Protein AF-X1E4Q4-F1 (afdb_monomer_lite)

Organism: NCBI:txid412755

Foldseek 3Di:
DVVVVVVVVVVVVVVVVVVPQDFDWDWDADDQRQKTWIFTDGVVPDGDDTFWMKGWPLANHLPDAAEAAAFWTQRTKIKIAGQAKAALQWDDKWKAQPVVRDTDDFDKFKWWKDKDKDFDWDFDDWDADPVRDIDGDTDRPDIDIDIDTGGDPHSMDHHGIIMMTMITRDDAFGWMWIWIRGRNRTSPSTYIYGNPDPPPPDDPPPPPPPPFFDDWDADPRRPDIDIDGD

Structure (mmCIF, N/CA/C/O backbone):
data_AF-X1E4Q4-F1
#
_entry.id   AF-X1E4Q4-F1
#
loop_
_atom_site.group_PDB
_atom_site.id
_atom_site.type_symbol
_atom_site.label_atom_id
_atom_site.label_alt_id
_atom_site.label_comp_id
_atom_site.label_asym_id
_atom_site.label_entity_id
_atom_site.label_seq_id
_atom_site.pdbx_PDB_ins_code
_atom_site.Cartn_x
_atom_site.Cartn_y
_atom_site.Cartn_z
_atom_site.occupancy
_atom_site.B_iso_or_equiv
_atom_site.auth_seq_id
_atom_site.auth_comp_id
_atom_site.auth_asym_id
_atom_site.auth_atom_id
_atom_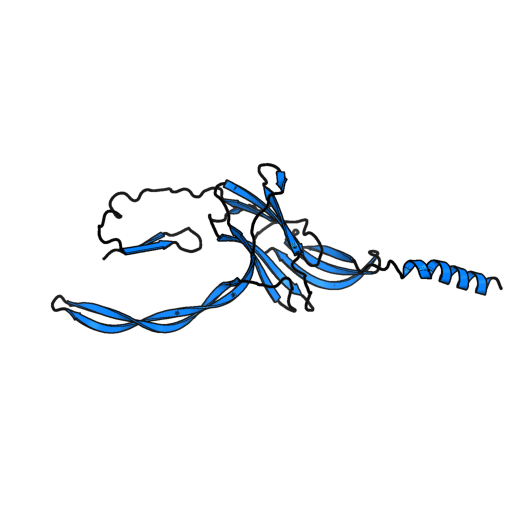site.pdbx_PDB_model_num
ATOM 1 N N . MET A 1 1 ? -11.724 -10.400 62.125 1.00 57.88 1 MET A N 1
ATOM 2 C CA . MET A 1 1 ? -12.606 -11.201 61.240 1.00 57.88 1 MET A CA 1
ATOM 3 C C . MET A 1 1 ? -13.181 -10.384 60.079 1.00 57.88 1 MET A C 1
ATOM 5 O O . MET A 1 1 ? -12.888 -10.732 58.947 1.00 57.88 1 MET A O 1
ATOM 9 N N . LYS A 1 2 ? -13.875 -9.252 60.303 1.00 57.09 2 LYS A N 1
ATOM 10 C CA . LYS A 1 2 ? -14.442 -8.409 59.217 1.00 57.09 2 LYS A CA 1
ATOM 11 C C . LYS A 1 2 ? -13.435 -7.942 58.141 1.00 57.09 2 LYS A C 1
ATOM 13 O O . LYS A 1 2 ? -13.766 -7.951 56.965 1.00 57.09 2 LYS A O 1
ATOM 18 N N . LYS A 1 3 ? -12.194 -7.602 58.520 1.00 60.47 3 LYS A N 1
ATOM 19 C CA . LYS A 1 3 ? -11.137 -7.194 57.568 1.00 60.47 3 LYS A CA 1
ATOM 20 C C . LYS A 1 3 ? -10.622 -8.345 56.687 1.00 60.47 3 LYS A C 1
ATOM 22 O O . LYS A 1 3 ? -10.322 -8.120 55.526 1.00 60.47 3 LYS A O 1
ATOM 27 N N . ILE A 1 4 ? -10.569 -9.570 57.222 1.00 71.12 4 ILE A N 1
ATOM 28 C CA . ILE A 1 4 ? -10.159 -10.770 56.468 1.00 71.12 4 ILE A CA 1
ATOM 29 C C . ILE A 1 4 ? -11.268 -11.165 55.487 1.00 71.12 4 ILE A C 1
ATOM 31 O O . ILE A 1 4 ? -10.991 -11.472 54.336 1.00 71.12 4 ILE A O 1
ATOM 35 N N . MET A 1 5 ? -12.530 -11.062 55.912 1.00 63.09 5 MET A N 1
ATOM 36 C CA . MET A 1 5 ? -13.689 -11.348 55.064 1.00 63.09 5 MET A CA 1
ATOM 37 C C . MET A 1 5 ? -13.808 -10.368 53.883 1.00 63.09 5 MET A C 1
ATOM 39 O O . MET A 1 5 ? -14.150 -10.786 52.784 1.00 63.09 5 MET A O 1
ATOM 43 N N . LEU A 1 6 ? -13.451 -9.092 54.078 1.00 68.50 6 LEU A N 1
ATOM 44 C CA . LEU A 1 6 ? -13.381 -8.101 52.997 1.00 68.50 6 LEU A CA 1
ATOM 45 C C . LEU A 1 6 ? -12.257 -8.4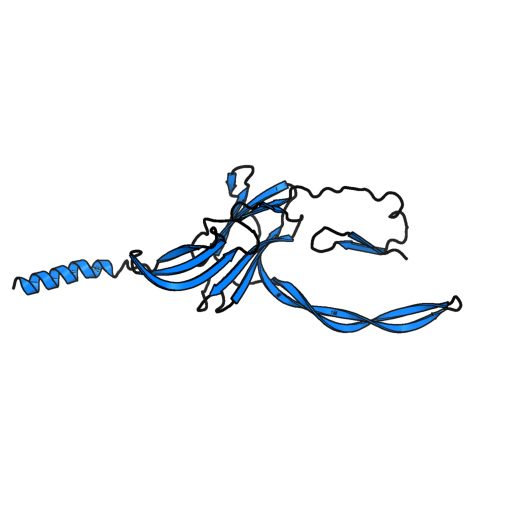16 51.995 1.00 68.50 6 LEU A C 1
ATOM 47 O O . LEU A 1 6 ? -12.452 -8.283 50.794 1.00 68.50 6 LEU A O 1
ATOM 51 N N . LEU A 1 7 ? -11.098 -8.870 52.476 1.00 67.25 7 LEU A N 1
ATOM 52 C CA . LEU A 1 7 ? -9.944 -9.195 51.632 1.00 67.25 7 LEU A CA 1
ATOM 53 C C . LEU A 1 7 ? -10.188 -10.465 50.797 1.00 67.25 7 LEU A C 1
ATOM 55 O O . LEU A 1 7 ? -9.853 -10.501 49.616 1.00 67.25 7 LEU A O 1
ATOM 59 N N . VAL A 1 8 ? -10.857 -11.465 51.381 1.00 73.00 8 VAL A N 1
ATOM 60 C CA . VAL A 1 8 ? -11.305 -12.679 50.676 1.00 73.00 8 VAL A CA 1
ATOM 61 C C . VAL A 1 8 ? -12.409 -12.360 49.660 1.00 73.00 8 VAL A C 1
ATOM 63 O O . VAL A 1 8 ? -12.389 -12.904 48.561 1.00 73.00 8 VAL A O 1
ATOM 66 N N . LEU A 1 9 ? -13.322 -11.431 49.970 1.00 66.69 9 LEU A N 1
ATOM 67 C CA . LEU A 1 9 ? -14.342 -10.964 49.025 1.00 66.69 9 LEU A CA 1
ATOM 68 C C . LEU A 1 9 ? -13.722 -10.197 47.843 1.00 66.69 9 LEU A C 1
ATOM 70 O O . LEU A 1 9 ? -14.112 -10.425 46.703 1.00 66.69 9 LEU A O 1
ATOM 74 N 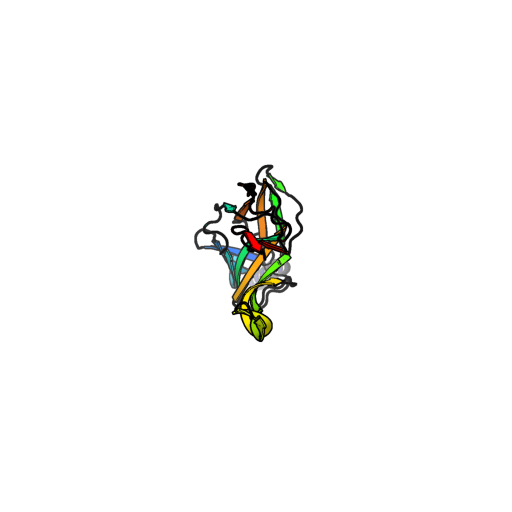N . ILE A 1 10 ? -12.719 -9.346 48.089 1.00 66.12 10 ILE A N 1
ATOM 75 C CA . ILE A 1 10 ? -11.975 -8.647 47.027 1.00 66.12 10 ILE A CA 1
ATOM 76 C C . ILE A 1 10 ? -11.208 -9.647 46.155 1.00 66.12 10 ILE A C 1
ATOM 78 O O . ILE A 1 10 ? -11.252 -9.524 44.936 1.00 66.12 10 ILE A O 1
ATOM 82 N N . MET A 1 11 ? -10.564 -10.668 46.736 1.00 64.38 11 MET A N 1
ATOM 83 C CA . MET A 1 11 ? -9.920 -11.726 45.946 1.00 64.38 11 MET A CA 1
ATOM 84 C C . MET A 1 11 ? -10.935 -12.520 45.115 1.00 64.38 11 MET A C 1
ATOM 86 O O . MET A 1 11 ? -10.695 -12.742 43.936 1.00 64.38 11 MET A O 1
ATOM 90 N N . LEU A 1 12 ? -12.092 -12.891 45.672 1.00 59.91 12 LEU A N 1
ATOM 91 C CA . LEU A 1 12 ? -13.135 -13.629 44.944 1.00 59.91 12 LEU A CA 1
ATOM 92 C C . LEU A 1 12 ? -13.774 -12.821 43.802 1.00 59.91 12 LEU A C 1
ATOM 94 O O . LEU A 1 12 ? -14.171 -13.417 42.806 1.00 59.91 12 LEU A O 1
ATOM 98 N N . ILE A 1 13 ? -13.833 -11.489 43.911 1.00 60.97 13 ILE A N 1
ATOM 99 C CA . ILE A 1 13 ? -14.273 -10.594 42.823 1.00 60.97 13 ILE A CA 1
ATOM 100 C C . ILE A 1 13 ? -13.138 -10.340 41.814 1.00 60.97 13 ILE A C 1
ATOM 102 O O . ILE A 1 13 ? -13.395 -10.197 40.621 1.00 60.97 13 ILE A O 1
ATOM 106 N N . ALA A 1 14 ? -11.878 -10.318 42.261 1.00 54.38 14 ALA A N 1
ATOM 107 C CA . ALA A 1 14 ? -10.718 -10.085 41.401 1.00 54.38 14 ALA A CA 1
ATOM 108 C C . ALA A 1 14 ? -10.325 -11.307 40.553 1.00 54.38 14 ALA A C 1
ATOM 110 O O . ALA A 1 14 ? -9.851 -11.133 39.436 1.00 54.38 14 ALA A O 1
ATOM 111 N N . ILE A 1 15 ? -10.543 -12.536 41.035 1.00 55.94 15 ILE A N 1
ATOM 112 C CA . ILE A 1 15 ? -10.197 -13.774 40.310 1.00 55.94 15 ILE A CA 1
ATOM 113 C C . ILE A 1 15 ? -10.909 -13.898 38.941 1.00 55.94 15 ILE A C 1
ATOM 115 O O . ILE A 1 15 ? -10.221 -14.216 37.970 1.00 55.94 15 ILE A O 1
ATOM 119 N N . PRO A 1 16 ? -12.218 -13.604 38.785 1.00 49.81 16 PRO A N 1
ATOM 120 C CA . PRO A 1 16 ? -12.859 -13.617 37.467 1.00 49.81 16 PRO A CA 1
ATOM 121 C C . PRO A 1 16 ? -12.508 -12.411 36.573 1.00 49.81 16 PRO A C 1
ATOM 123 O O . PRO A 1 16 ? -12.796 -12.456 35.382 1.00 49.81 16 PRO A O 1
ATOM 126 N N . LEU A 1 17 ? -11.867 -11.351 37.089 1.00 47.47 17 LEU A N 1
ATOM 127 C CA . LEU A 1 17 ? -11.421 -10.210 36.268 1.00 47.47 17 LEU A CA 1
ATOM 128 C C . LEU A 1 17 ? -10.129 -10.505 35.488 1.00 47.47 17 LEU A C 1
ATOM 130 O O . LEU A 1 17 ? -9.866 -9.855 34.479 1.00 47.47 17 LEU A O 1
ATOM 134 N N . VAL A 1 18 ? -9.324 -11.485 35.917 1.00 48.72 18 VAL A N 1
ATOM 135 C CA . VAL A 1 18 ? -8.040 -11.794 35.259 1.00 48.72 18 VAL A CA 1
ATOM 136 C C . VAL A 1 18 ? -8.220 -12.704 34.038 1.00 48.72 18 VAL A C 1
ATOM 138 O O . VAL A 1 18 ? -7.455 -12.596 33.084 1.00 48.72 18 VAL A O 1
ATOM 141 N N . SER A 1 19 ? -9.246 -13.563 34.010 1.00 49.25 19 SER A N 1
ATOM 142 C CA . SER A 1 19 ? -9.463 -14.501 32.893 1.00 49.25 19 SER A CA 1
ATOM 143 C C . SER A 1 19 ? -10.051 -13.854 31.633 1.00 49.25 19 SER A C 1
ATOM 145 O O . SER A 1 19 ? -10.025 -14.471 30.572 1.00 49.25 19 SER A O 1
ATOM 147 N N . ALA A 1 20 ? -10.537 -12.614 31.733 1.00 44.91 20 ALA A N 1
ATOM 148 C CA . ALA A 1 20 ? -11.062 -11.825 30.619 1.00 44.91 20 ALA A CA 1
ATOM 149 C C . ALA A 1 20 ? -10.336 -10.478 30.450 1.00 44.91 20 ALA A C 1
ATOM 151 O O . ALA A 1 20 ? -10.874 -9.555 29.840 1.00 44.91 20 ALA A O 1
ATOM 152 N N . ALA A 1 21 ? -9.104 -10.354 30.960 1.00 43.56 21 ALA A N 1
ATOM 153 C CA . ALA A 1 21 ? -8.215 -9.251 30.608 1.00 43.56 21 ALA A CA 1
ATOM 154 C C . ALA A 1 21 ? -7.710 -9.442 29.165 1.00 43.56 21 ALA A C 1
ATOM 156 O O . ALA A 1 21 ? -6.552 -9.777 28.918 1.00 43.56 21 ALA A O 1
ATOM 157 N N . GLY A 1 22 ? -8.623 -9.289 28.206 1.00 51.72 22 GLY A N 1
ATOM 158 C CA . GLY A 1 22 ? -8.303 -9.234 26.791 1.00 51.72 22 GLY A CA 1
ATOM 159 C C . GLY A 1 22 ? -7.499 -7.972 26.521 1.00 51.72 22 GLY A C 1
ATOM 160 O O . GLY A 1 22 ? -7.931 -6.865 26.843 1.00 51.72 22 GLY A O 1
ATOM 161 N N . TRP A 1 23 ? -6.310 -8.150 25.961 1.00 60.84 23 TRP A N 1
ATOM 162 C CA . TRP A 1 23 ? -5.594 -7.062 25.320 1.00 60.84 23 TRP A CA 1
ATOM 163 C C . TRP A 1 23 ? -6.334 -6.769 24.021 1.00 60.84 23 TRP A C 1
ATOM 165 O O . TRP A 1 23 ? -6.302 -7.596 23.112 1.00 60.84 23 TRP A O 1
ATOM 175 N N . ASP A 1 24 ? -7.044 -5.644 23.959 1.00 71.56 24 ASP A N 1
ATOM 176 C CA . ASP A 1 24 ? -7.681 -5.196 22.724 1.00 71.56 24 ASP A CA 1
ATOM 177 C C . ASP A 1 24 ? -6.922 -3.993 22.160 1.00 71.56 24 ASP A C 1
ATOM 179 O O . ASP A 1 24 ? -6.461 -3.116 22.901 1.00 71.56 24 ASP A O 1
ATOM 183 N N . ASN A 1 25 ? -6.755 -3.964 20.843 1.00 79.69 25 ASN A N 1
ATOM 184 C CA . ASN A 1 25 ? -6.096 -2.847 20.178 1.00 79.69 25 ASN A CA 1
ATOM 185 C C . ASN A 1 25 ? -7.084 -1.684 20.065 1.00 79.69 25 ASN A C 1
ATOM 187 O O . ASN A 1 25 ? -8.267 -1.891 19.815 1.00 79.69 25 ASN A O 1
ATOM 191 N N . VAL A 1 26 ? -6.617 -0.450 20.206 1.00 85.12 26 VAL A N 1
ATOM 192 C CA . VAL A 1 26 ? -7.427 0.752 19.964 1.00 85.12 26 VAL A CA 1
ATOM 193 C C . VAL A 1 26 ? -6.799 1.566 18.844 1.00 85.12 26 VAL A C 1
ATOM 195 O O . VAL A 1 26 ? -5.571 1.655 18.746 1.00 85.12 26 VAL A O 1
ATOM 198 N N . LEU A 1 27 ? -7.669 2.108 17.989 1.00 88.94 27 LEU A N 1
ATOM 199 C CA . LEU A 1 27 ? -7.324 2.979 16.875 1.00 88.94 27 LEU A CA 1
ATOM 200 C C . LEU A 1 27 ? -7.612 4.427 17.262 1.00 88.94 27 LEU A C 1
ATOM 202 O O . LEU A 1 27 ? -8.766 4.773 17.511 1.00 88.94 27 LEU A O 1
ATOM 206 N N . ASP A 1 28 ? -6.579 5.259 17.249 1.00 89.12 28 ASP A N 1
ATOM 207 C CA . ASP A 1 28 ? -6.717 6.707 17.380 1.00 89.12 28 ASP A CA 1
ATOM 208 C C . ASP A 1 28 ? -6.407 7.365 16.036 1.00 89.12 28 ASP A C 1
ATOM 210 O O . ASP A 1 28 ? -5.335 7.143 15.469 1.00 89.12 28 ASP A O 1
ATOM 214 N N . TYR A 1 29 ? -7.355 8.147 15.519 1.00 89.81 29 TYR A N 1
ATOM 215 C CA . TYR A 1 29 ? -7.237 8.822 14.228 1.00 89.81 29 TYR A CA 1
ATOM 216 C C . TYR A 1 29 ? -6.726 10.254 14.391 1.00 89.81 29 TYR A C 1
ATOM 218 O O . TYR A 1 29 ? -7.190 11.014 15.240 1.00 89.81 29 TYR A O 1
ATOM 226 N N . GLU A 1 30 ? -5.781 10.627 13.537 1.00 90.25 30 GLU A N 1
ATOM 227 C CA . GLU A 1 30 ? -5.133 11.932 13.484 1.00 90.25 30 GLU A CA 1
ATOM 228 C C . GLU A 1 30 ? -4.917 12.350 12.020 1.00 90.25 30 GLU A C 1
ATOM 230 O O . GLU A 1 30 ? -5.136 11.575 11.087 1.00 90.25 30 GLU A O 1
ATOM 235 N N . ASN A 1 31 ? -4.451 13.586 11.806 1.00 87.81 31 ASN A N 1
ATOM 236 C CA . ASN A 1 31 ? -4.151 14.126 10.476 1.00 87.81 31 ASN A CA 1
ATOM 237 C C . ASN A 1 31 ? -5.340 14.007 9.498 1.00 87.81 31 ASN A C 1
ATOM 239 O O . ASN A 1 31 ? -5.216 13.429 8.420 1.00 87.81 31 ASN A O 1
ATOM 243 N N . ASN A 1 32 ? -6.507 14.530 9.892 1.00 87.69 32 ASN A N 1
ATOM 244 C CA . ASN A 1 32 ? -7.753 14.425 9.118 1.00 87.69 32 ASN A CA 1
ATOM 245 C C . ASN A 1 32 ? -8.118 12.971 8.774 1.00 87.69 32 ASN A C 1
ATOM 247 O O . ASN A 1 32 ? -8.431 12.656 7.627 1.00 87.69 32 ASN A O 1
ATOM 251 N N . ASP A 1 33 ? -8.029 12.090 9.771 1.00 90.25 33 ASP A N 1
ATOM 252 C CA . ASP A 1 33 ? -8.297 10.652 9.677 1.00 90.25 33 ASP A CA 1
ATOM 253 C C . ASP A 1 33 ? -7.339 9.854 8.767 1.00 90.25 33 ASP A C 1
ATOM 255 O O . ASP A 1 33 ? -7.526 8.651 8.583 1.00 90.25 33 ASP A O 1
ATOM 259 N N . LEU A 1 34 ? -6.284 10.475 8.225 1.00 91.88 34 LEU A N 1
ATOM 260 C CA . LEU A 1 34 ? -5.307 9.794 7.369 1.00 91.88 34 LEU A CA 1
ATOM 261 C C . LEU A 1 34 ? -4.282 8.991 8.162 1.00 91.88 34 LEU A C 1
ATOM 263 O O . LEU A 1 34 ? -3.731 8.026 7.637 1.00 91.88 34 LEU A O 1
ATOM 267 N N . LYS A 1 35 ? -3.988 9.384 9.403 1.00 94.75 35 LYS A N 1
ATOM 268 C CA . LYS A 1 35 ? -3.041 8.681 10.266 1.00 94.75 35 LYS A CA 1
ATOM 269 C C . LYS A 1 35 ? -3.799 7.941 11.350 1.00 94.75 35 LYS A C 1
ATOM 271 O O . LYS A 1 35 ? -4.583 8.548 12.070 1.00 94.75 35 LYS A O 1
ATOM 276 N N . VAL A 1 36 ? -3.519 6.652 11.501 1.00 94.12 36 VAL A N 1
ATOM 277 C CA . VAL A 1 36 ? -4.015 5.853 12.616 1.00 94.12 36 VAL A CA 1
ATOM 278 C C . VAL A 1 36 ? -2.860 5.417 13.506 1.00 94.12 36 VAL A C 1
ATOM 280 O O . VAL A 1 36 ? -1.856 4.872 13.040 1.00 94.12 36 VAL A O 1
ATOM 283 N N . THR A 1 37 ? -3.006 5.663 14.801 1.00 94.44 37 THR A N 1
ATOM 284 C CA . THR A 1 37 ? -2.102 5.184 15.844 1.00 94.44 37 THR A CA 1
ATOM 285 C C . THR A 1 37 ? -2.719 3.953 16.487 1.00 94.44 37 THR A C 1
ATOM 287 O O . THR A 1 37 ? -3.842 3.999 16.991 1.00 94.44 37 THR A O 1
ATOM 290 N N . LEU A 1 38 ? -1.983 2.844 16.467 1.00 91.62 38 LEU A N 1
ATOM 291 C CA . LEU A 1 38 ? -2.404 1.578 17.051 1.00 91.62 38 LEU A CA 1
ATOM 292 C C . LEU A 1 38 ? -1.774 1.434 18.428 1.00 91.62 38 LEU A C 1
ATOM 294 O O . LEU A 1 38 ? -0.554 1.517 18.585 1.00 91.62 38 LEU A O 1
ATOM 298 N N . SER A 1 39 ? -2.603 1.197 19.437 1.00 89.62 39 SER A N 1
ATOM 299 C CA . SER A 1 39 ? -2.143 1.035 20.814 1.00 89.62 39 SER A CA 1
ATOM 300 C C . SER A 1 39 ? -2.793 -0.156 21.494 1.00 89.62 39 SER A C 1
ATOM 302 O O . SER A 1 39 ? -3.936 -0.503 21.207 1.00 89.62 39 SER A O 1
ATOM 304 N N . ASN A 1 40 ? -2.053 -0.778 22.408 1.00 83.94 40 ASN A N 1
ATOM 305 C CA . ASN A 1 40 ? -2.606 -1.798 23.284 1.00 83.94 40 ASN A CA 1
ATOM 306 C C . ASN A 1 40 ? -3.442 -1.123 24.373 1.00 83.94 40 ASN A C 1
ATOM 308 O O . ASN A 1 40 ? -3.004 -0.137 24.980 1.00 83.94 40 ASN A O 1
ATOM 312 N N . THR A 1 41 ? -4.601 -1.702 24.674 1.00 74.25 41 THR A N 1
ATOM 313 C CA . THR A 1 41 ? -5.348 -1.378 25.889 1.00 74.25 41 THR A CA 1
ATOM 314 C C . THR A 1 41 ? -5.410 -2.559 26.836 1.00 74.25 41 THR A C 1
ATOM 316 O O . THR A 1 41 ? -5.532 -3.714 26.432 1.00 74.25 41 THR A O 1
ATOM 319 N N . PHE A 1 42 ? -5.336 -2.249 28.125 1.00 64.12 42 PHE A N 1
ATOM 320 C CA . PHE A 1 42 ? -5.638 -3.190 29.189 1.00 64.12 42 PHE A CA 1
ATOM 321 C C . PHE A 1 42 ? -7.092 -2.989 29.620 1.00 64.12 42 PHE A C 1
ATOM 323 O O . PHE A 1 42 ? -7.482 -1.875 29.988 1.00 64.12 42 PHE A O 1
ATOM 330 N N . LEU A 1 43 ? -7.893 -4.061 29.549 1.00 60.62 43 LEU A N 1
ATOM 331 C CA . LEU A 1 43 ? -9.325 -4.058 29.883 1.00 60.62 43 LEU A CA 1
ATOM 332 C C . LEU A 1 43 ? -10.142 -2.982 29.135 1.00 60.62 43 LEU A C 1
ATOM 334 O O . LEU A 1 43 ? -11.136 -2.518 29.678 1.00 60.62 43 LEU A O 1
ATOM 338 N N . LEU A 1 44 ? -9.727 -2.542 27.934 1.00 61.88 44 LEU A N 1
ATOM 339 C CA . LEU A 1 44 ? -10.341 -1.426 27.178 1.00 61.88 44 LEU A CA 1
ATOM 340 C C . LEU A 1 44 ? -10.410 -0.076 27.928 1.00 61.88 44 LEU A C 1
ATOM 342 O O . LEU A 1 44 ? -10.987 0.884 27.426 1.00 61.88 44 LEU A O 1
ATOM 346 N N . LEU A 1 45 ? -9.828 0.015 29.124 1.00 57.91 45 LEU A N 1
ATOM 347 C CA . LEU A 1 45 ? -9.969 1.164 30.023 1.00 57.91 45 LEU A CA 1
ATOM 348 C C . LEU A 1 45 ? -8.691 1.998 30.100 1.00 57.91 45 LEU A C 1
ATOM 350 O O . LEU A 1 45 ? -8.752 3.196 30.367 1.00 57.91 45 LEU A O 1
ATOM 354 N N . PHE A 1 46 ? -7.532 1.380 29.858 1.00 67.25 46 PHE A N 1
ATOM 355 C CA . PHE A 1 46 ? -6.236 2.036 30.001 1.00 67.25 46 PHE A CA 1
ATOM 356 C C . PHE A 1 46 ? -5.366 1.781 28.771 1.00 67.25 46 PHE A C 1
ATOM 358 O O . PHE A 1 46 ? -4.990 0.640 28.496 1.00 67.25 46 PHE A O 1
ATOM 365 N N . LYS A 1 47 ? -5.025 2.850 28.042 1.00 69.12 47 LYS A N 1
ATOM 366 C CA . LYS A 1 47 ? -4.041 2.823 26.951 1.00 69.12 47 LYS A CA 1
ATOM 367 C C . LYS A 1 47 ? -2.657 2.580 27.548 1.00 69.12 47 LYS A C 1
ATOM 369 O O . LYS A 1 47 ? -2.168 3.404 28.315 1.00 69.12 47 LYS A O 1
ATOM 374 N N . THR A 1 48 ? -2.053 1.431 27.248 1.00 70.94 48 THR A N 1
ATOM 375 C CA . THR A 1 48 ? -0.807 1.007 27.904 1.00 70.94 48 THR A CA 1
ATOM 376 C C . THR A 1 48 ? 0.425 1.421 27.115 1.00 70.94 48 THR A C 1
ATOM 378 O O . THR A 1 48 ? 1.357 1.984 27.679 1.00 70.94 48 THR A O 1
ATOM 381 N N . SER A 1 49 ? 0.451 1.135 25.813 1.00 82.00 49 SER A N 1
ATOM 382 C CA . SER A 1 49 ? 1.610 1.415 24.964 1.00 82.00 49 SER A CA 1
ATOM 383 C C . SER A 1 49 ? 1.227 1.458 23.492 1.00 82.00 49 SER A C 1
ATOM 385 O O . SER A 1 49 ? 0.460 0.617 23.015 1.00 82.00 49 SER A O 1
ATOM 387 N N . GLU A 1 50 ? 1.806 2.410 22.770 1.00 90.69 50 GLU A N 1
ATOM 388 C CA . GLU A 1 50 ? 1.756 2.448 21.313 1.00 90.69 50 GLU A CA 1
ATOM 389 C C . GLU A 1 50 ? 2.458 1.216 20.724 1.00 90.69 50 GLU A C 1
ATOM 391 O O . GLU A 1 50 ? 3.465 0.738 21.248 1.00 90.69 50 GLU A O 1
ATOM 396 N N . ILE A 1 51 ? 1.886 0.675 19.655 1.00 92.19 51 ILE A N 1
ATOM 397 C CA . ILE A 1 51 ? 2.409 -0.463 18.896 1.00 92.19 51 ILE A CA 1
ATOM 398 C C . ILE A 1 51 ? 3.097 0.056 17.631 1.00 92.19 51 ILE A C 1
ATOM 400 O O . ILE A 1 51 ? 4.193 -0.389 17.278 1.00 92.19 51 ILE A O 1
ATOM 404 N N . GLY A 1 52 ? 2.446 1.009 16.970 1.00 95.44 52 GLY A N 1
ATOM 405 C CA . GLY A 1 52 ? 2.908 1.641 15.750 1.00 95.44 52 GLY A CA 1
ATOM 406 C C . GLY A 1 52 ? 1.835 2.524 15.135 1.00 95.44 52 GLY A C 1
ATOM 407 O O . GLY A 1 52 ? 0.740 2.681 15.678 1.00 95.44 52 GLY A O 1
ATOM 408 N N . THR A 1 53 ? 2.149 3.065 13.968 1.00 97.00 53 THR A N 1
ATOM 409 C CA . THR A 1 53 ? 1.241 3.909 13.193 1.00 97.00 53 THR A CA 1
ATOM 410 C C . THR A 1 53 ? 1.117 3.400 11.764 1.00 97.00 53 THR A C 1
ATOM 412 O O . THR A 1 53 ? 2.026 2.745 11.246 1.00 97.00 53 THR A O 1
ATOM 415 N N . ALA A 1 54 ? -0.014 3.699 11.132 1.00 97.00 54 ALA A N 1
ATOM 416 C CA . ALA A 1 54 ? -0.224 3.541 9.701 1.00 97.00 54 ALA A CA 1
ATOM 417 C C . ALA A 1 54 ? -0.825 4.839 9.153 1.00 97.00 54 ALA A C 1
ATOM 419 O O . ALA A 1 54 ? -1.846 5.312 9.644 1.00 97.00 54 ALA A O 1
ATOM 420 N N . GLU A 1 55 ? -0.199 5.436 8.146 1.00 96.81 55 GLU A N 1
ATOM 421 C CA . GLU A 1 55 ? -0.660 6.691 7.552 1.00 96.81 55 GLU A CA 1
ATOM 422 C C . GLU A 1 55 ? -0.983 6.520 6.070 1.00 96.81 55 GLU A C 1
ATOM 424 O O . GLU A 1 55 ? -0.112 6.180 5.271 1.00 96.81 55 GLU A O 1
ATOM 429 N N . LEU A 1 56 ? -2.231 6.778 5.686 1.00 95.69 56 LEU A N 1
ATOM 430 C CA . LEU A 1 56 ? -2.700 6.730 4.310 1.00 95.69 56 LEU A CA 1
ATOM 431 C C . LEU A 1 56 ? -2.016 7.838 3.499 1.00 95.69 56 LEU A C 1
ATOM 433 O O . LEU A 1 56 ? -2.330 9.016 3.635 1.00 95.69 56 LEU A O 1
ATOM 437 N N . LYS A 1 57 ? -1.082 7.457 2.621 1.00 96.06 57 LYS A N 1
ATOM 438 C CA . LYS A 1 57 ? -0.347 8.399 1.750 1.00 96.06 57 LYS A CA 1
ATOM 439 C C . LYS A 1 57 ? -0.837 8.418 0.310 1.00 96.06 57 LYS A C 1
ATOM 441 O O . LYS A 1 57 ? -0.442 9.277 -0.472 1.00 96.06 57 LYS A O 1
ATOM 446 N N . SER A 1 58 ? -1.661 7.444 -0.055 1.00 94.69 58 SER A N 1
ATOM 447 C CA . SER A 1 58 ? -2.214 7.326 -1.408 1.00 94.69 58 SER A CA 1
ATOM 448 C C . SER A 1 58 ? -3.314 8.332 -1.727 1.00 94.69 58 SER A C 1
ATOM 450 O O . SER A 1 58 ? -3.585 8.559 -2.904 1.00 94.69 58 SER A O 1
ATOM 452 N N . HIS A 1 59 ? -3.933 8.915 -0.701 1.00 93.38 59 HIS A N 1
ATOM 453 C CA . HIS A 1 59 ? -5.063 9.824 -0.823 1.00 93.38 59 HIS A CA 1
ATOM 454 C C . HIS A 1 59 ? -4.783 11.086 0.014 1.00 93.38 59 HIS A C 1
ATOM 456 O O . HIS A 1 59 ? -4.259 10.967 1.120 1.00 93.38 59 HIS A O 1
ATOM 462 N N . PRO A 1 60 ? -5.106 12.292 -0.489 1.00 93.56 60 PRO A N 1
ATOM 463 C CA . PRO A 1 60 ? -4.964 13.547 0.249 1.00 93.56 60 PRO A CA 1
ATOM 464 C C . PRO A 1 60 ? -6.033 13.741 1.339 1.00 93.56 60 PRO A C 1
ATOM 466 O O . PRO A 1 60 ? -5.890 14.636 2.167 1.00 93.56 60 PRO A O 1
ATOM 469 N N . SER A 1 61 ? -7.108 12.949 1.325 1.00 92.94 61 SER A N 1
ATOM 470 C CA . SER A 1 61 ? -8.155 12.889 2.351 1.00 92.94 61 SER A CA 1
ATOM 471 C C . SER A 1 61 ? -8.891 11.546 2.262 1.00 92.94 61 SER A C 1
ATOM 473 O O . SER A 1 61 ? -8.793 10.856 1.247 1.00 92.94 61 SER A O 1
ATOM 475 N N . VAL A 1 62 ? -9.643 11.181 3.302 1.00 89.50 62 VAL A N 1
ATOM 476 C CA . VAL A 1 62 ? -10.442 9.937 3.341 1.00 89.50 62 VAL A CA 1
ATOM 477 C C . VAL A 1 62 ? -11.629 9.953 2.366 1.00 89.50 62 VAL A C 1
ATOM 479 O O . VAL A 1 62 ? -12.026 8.919 1.844 1.00 89.50 62 VAL A O 1
ATOM 482 N N . ASP A 1 63 ? -12.140 11.139 2.027 1.00 90.12 63 ASP A N 1
ATOM 483 C CA . ASP A 1 63 ? -13.222 11.305 1.044 1.00 90.12 63 ASP A CA 1
ATOM 484 C C . ASP A 1 63 ? -12.716 11.419 -0.405 1.00 90.12 63 ASP A C 1
ATOM 486 O O . ASP A 1 63 ? -13.507 11.525 -1.349 1.00 90.12 63 ASP A O 1
ATOM 490 N N . TYR A 1 64 ? -11.396 11.452 -0.612 1.00 92.25 64 TYR A N 1
ATOM 491 C CA . TYR A 1 64 ? -10.828 11.542 -1.950 1.00 92.25 64 TYR A CA 1
ATOM 492 C C . TYR A 1 64 ? -11.083 10.249 -2.730 1.00 92.25 64 TYR A C 1
ATOM 494 O O . TYR A 1 64 ? -10.889 9.146 -2.224 1.00 92.25 64 TYR A O 1
ATOM 502 N N . VAL A 1 65 ? -11.460 10.399 -4.001 1.00 93.81 65 VAL A N 1
ATOM 503 C CA . VAL A 1 65 ? -11.579 9.283 -4.942 1.00 93.81 65 VAL A CA 1
ATOM 504 C C . VAL A 1 65 ? -10.361 9.290 -5.855 1.00 93.81 65 VAL A C 1
ATOM 506 O O . VAL A 1 65 ? -10.193 10.199 -6.674 1.00 93.81 65 VAL A O 1
ATOM 509 N N . LYS A 1 66 ? -9.501 8.284 -5.716 1.00 93.25 66 LYS A N 1
ATOM 510 C CA . LYS A 1 66 ? -8.294 8.158 -6.528 1.00 93.25 66 LYS A CA 1
ATOM 511 C C . LYS A 1 66 ? -8.593 7.525 -7.880 1.00 93.25 66 LYS A C 1
ATOM 513 O O . LYS A 1 66 ? -9.023 6.379 -7.962 1.00 93.25 66 LYS A O 1
ATOM 518 N N . ARG A 1 67 ? -8.228 8.232 -8.947 1.00 92.94 67 ARG A N 1
ATOM 519 C CA . ARG A 1 67 ? -8.264 7.682 -10.305 1.00 92.94 67 ARG A CA 1
ATOM 520 C C . ARG A 1 67 ? -7.130 6.694 -10.508 1.00 92.94 67 ARG A C 1
ATOM 522 O O . ARG A 1 67 ? -5.967 7.025 -10.276 1.00 92.94 67 ARG A O 1
ATOM 529 N N . VAL A 1 68 ? -7.469 5.498 -10.968 1.00 92.06 68 VAL A N 1
ATOM 530 C CA . VAL A 1 68 ? -6.503 4.440 -11.283 1.00 92.06 68 VAL A CA 1
ATOM 531 C C . VAL A 1 68 ? -6.733 3.902 -12.692 1.00 92.06 68 VAL A C 1
ATOM 533 O O . VAL A 1 68 ? -7.834 3.987 -13.237 1.00 92.06 68 VAL A O 1
ATOM 536 N N . GLY A 1 69 ? -5.669 3.373 -13.302 1.00 89.31 69 GLY A N 1
ATOM 537 C CA . GLY A 1 69 ? -5.746 2.732 -14.614 1.00 89.31 69 GLY A CA 1
ATOM 538 C C . GLY A 1 69 ? -6.547 1.427 -14.588 1.00 89.31 69 GLY A C 1
ATOM 539 O O . GLY A 1 69 ? -7.000 0.977 -13.537 1.00 89.31 69 GLY A O 1
ATOM 540 N N . PHE A 1 70 ? -6.700 0.803 -15.754 1.00 89.06 70 PHE A N 1
ATOM 541 C CA . PHE A 1 70 ? -7.192 -0.572 -15.882 1.00 89.06 70 PHE A CA 1
ATOM 542 C C . PHE A 1 70 ? -6.060 -1.580 -15.606 1.00 89.06 70 PHE A C 1
ATOM 544 O O . PHE A 1 70 ? -4.890 -1.293 -15.873 1.00 89.06 70 PHE A O 1
ATOM 551 N N . GLY A 1 71 ? -6.402 -2.770 -15.109 1.00 91.44 71 GLY A N 1
ATOM 552 C CA . GLY A 1 71 ? -5.457 -3.864 -14.886 1.00 91.44 71 GLY A CA 1
ATOM 553 C C . GLY A 1 71 ? -4.834 -3.862 -13.489 1.00 91.44 71 GLY A C 1
ATOM 554 O O . GLY A 1 71 ? -5.417 -3.384 -12.524 1.00 91.44 71 GLY A O 1
ATOM 555 N N . ASN A 1 72 ? -3.634 -4.426 -13.351 1.00 94.38 72 ASN A N 1
ATOM 556 C CA . ASN A 1 72 ? -2.975 -4.550 -12.048 1.00 94.38 72 ASN A CA 1
ATOM 557 C C . ASN A 1 72 ? -2.453 -3.194 -11.558 1.00 94.38 72 ASN A C 1
ATOM 559 O O . ASN A 1 72 ? -1.402 -2.735 -11.998 1.00 94.38 72 ASN A O 1
ATOM 563 N N . GLN A 1 73 ? -3.166 -2.579 -10.617 1.00 95.31 73 GLN A N 1
ATOM 564 C CA . GLN A 1 73 ? -2.872 -1.240 -10.108 1.00 95.31 73 GLN A CA 1
ATOM 565 C C . GLN A 1 73 ? -2.653 -1.249 -8.598 1.00 95.31 73 GLN A C 1
ATOM 567 O O . GLN A 1 73 ? -3.307 -1.991 -7.865 1.00 95.31 73 GLN A O 1
ATOM 572 N N . VAL A 1 74 ? -1.755 -0.385 -8.116 1.00 97.06 74 VAL A N 1
ATOM 573 C CA . VAL A 1 74 ? -1.638 -0.090 -6.680 1.00 97.06 74 VAL A CA 1
ATOM 574 C C . VAL A 1 74 ? -2.646 0.998 -6.324 1.00 97.06 74 VAL A C 1
ATOM 576 O O . VAL A 1 74 ? -2.428 2.198 -6.536 1.00 97.06 74 VAL A O 1
ATOM 579 N N . VAL A 1 75 ? -3.789 0.562 -5.802 1.00 95.88 75 VAL A N 1
ATOM 580 C CA . VAL A 1 75 ? -4.952 1.426 -5.567 1.00 95.88 75 VAL A CA 1
ATOM 581 C C . VAL A 1 75 ? -4.807 2.236 -4.285 1.00 95.88 75 VAL A C 1
ATOM 583 O O . VAL A 1 75 ? -5.173 3.405 -4.248 1.00 95.88 75 VAL A O 1
ATOM 586 N N . MET A 1 76 ? -4.131 1.687 -3.284 1.00 95.56 76 MET A N 1
ATOM 587 C CA . MET A 1 76 ? -4.010 2.260 -1.945 1.00 95.56 76 MET A CA 1
ATOM 588 C C . MET A 1 76 ? -2.633 1.937 -1.369 1.00 95.56 76 MET A C 1
ATOM 590 O O . MET A 1 76 ? -2.064 0.903 -1.698 1.00 95.56 76 MET A O 1
ATOM 594 N N . TRP A 1 77 ? -2.088 2.806 -0.520 1.00 97.31 77 TRP A N 1
ATOM 595 C CA . TRP A 1 77 ? -0.902 2.506 0.284 1.00 97.31 77 TRP A CA 1
ATOM 596 C C . TRP A 1 77 ? -0.842 3.335 1.562 1.00 97.31 77 TRP A C 1
ATOM 598 O O . TRP A 1 77 ? -1.306 4.484 1.595 1.00 97.31 77 TRP A O 1
ATOM 608 N N . TYR A 1 78 ? -0.215 2.733 2.570 1.00 97.62 78 TYR A N 1
ATOM 609 C CA . TYR A 1 78 ? 0.065 3.323 3.871 1.00 97.62 78 TYR A CA 1
ATOM 610 C C . TYR A 1 78 ? 1.573 3.344 4.136 1.00 97.62 78 TYR A C 1
ATOM 612 O O . TYR A 1 78 ? 2.299 2.425 3.742 1.00 97.62 78 TYR A O 1
ATOM 620 N N . ASP A 1 79 ? 2.022 4.383 4.832 1.00 98.25 79 ASP A N 1
ATOM 621 C CA . ASP A 1 79 ? 3.320 4.415 5.500 1.00 98.25 79 ASP A CA 1
ATOM 622 C C . ASP A 1 79 ? 3.139 3.868 6.912 1.00 98.25 79 ASP A C 1
ATOM 624 O O . ASP A 1 79 ? 2.426 4.451 7.726 1.00 98.25 79 ASP A O 1
ATOM 628 N N . PHE A 1 80 ? 3.769 2.735 7.188 1.00 98.19 80 PHE A N 1
ATOM 629 C CA . PHE A 1 80 ? 3.778 2.095 8.493 1.00 98.19 80 PHE A CA 1
ATOM 630 C C . PHE A 1 80 ? 5.034 2.496 9.257 1.00 98.19 80 PHE A C 1
ATOM 632 O O . PHE A 1 80 ? 6.124 2.531 8.685 1.00 98.19 80 PHE A O 1
ATOM 639 N N . GLU A 1 81 ? 4.892 2.732 10.557 1.00 98.06 81 GLU A N 1
ATOM 640 C CA . GLU A 1 81 ? 6.009 2.898 11.488 1.00 98.06 81 GLU A CA 1
ATOM 641 C C . GLU A 1 81 ? 5.709 2.129 12.775 1.00 98.06 81 GLU A C 1
ATOM 643 O O . GLU A 1 81 ? 4.946 2.590 13.622 1.00 98.06 81 GLU A O 1
ATOM 648 N N . PHE A 1 82 ? 6.269 0.922 12.901 1.00 96.69 82 PHE A N 1
ATOM 649 C CA . PHE A 1 82 ? 6.005 0.020 14.027 1.00 96.69 82 PHE A CA 1
ATOM 650 C C . PHE A 1 82 ? 7.212 -0.097 14.959 1.00 96.69 82 PHE A C 1
ATOM 652 O O . PHE A 1 82 ? 8.355 -0.245 14.520 1.00 96.69 82 PHE A O 1
ATOM 659 N N . LEU A 1 83 ? 6.969 -0.083 16.272 1.00 95.69 83 LEU A N 1
ATOM 660 C CA . LEU A 1 83 ? 8.036 -0.120 17.284 1.00 95.69 83 LEU A CA 1
ATOM 661 C C . LEU A 1 83 ? 8.685 -1.509 17.413 1.00 95.69 83 LEU A C 1
ATOM 663 O O . LEU A 1 83 ? 9.830 -1.642 17.858 1.00 95.69 83 LEU A O 1
ATOM 667 N N . ARG A 1 84 ? 7.962 -2.553 16.998 1.00 94.25 84 ARG A N 1
ATOM 668 C CA . ARG A 1 84 ? 8.373 -3.963 16.996 1.00 94.25 84 ARG A CA 1
ATOM 669 C C . ARG A 1 84 ? 7.688 -4.710 15.852 1.00 94.25 84 ARG A C 1
ATOM 671 O O . ARG A 1 84 ? 6.717 -4.208 15.301 1.00 94.25 84 ARG A O 1
ATOM 678 N N . LEU A 1 85 ? 8.186 -5.903 15.528 1.00 95.94 85 LEU A N 1
ATOM 679 C CA . LEU A 1 85 ? 7.507 -6.815 14.606 1.00 95.94 85 LEU A CA 1
ATOM 680 C C . LEU A 1 85 ? 6.082 -7.085 15.110 1.00 95.94 85 LEU A C 1
ATOM 682 O O . LEU A 1 85 ? 5.899 -7.389 16.292 1.00 95.94 85 LEU A O 1
ATOM 686 N N . TYR A 1 86 ? 5.104 -6.971 14.217 1.00 94.44 86 TYR A N 1
ATOM 687 C CA . TYR A 1 86 ? 3.724 -7.360 14.470 1.00 94.44 86 TYR A CA 1
ATOM 688 C C . TYR A 1 86 ? 3.347 -8.507 13.537 1.00 94.44 86 TYR A C 1
ATOM 690 O O . TYR A 1 86 ? 3.105 -8.301 12.346 1.00 94.44 86 TYR A O 1
ATOM 698 N N . GLU A 1 87 ? 3.325 -9.717 14.081 1.00 95.69 87 GLU A N 1
ATOM 699 C CA . GLU A 1 87 ? 3.004 -10.925 13.324 1.00 95.69 87 GLU A CA 1
ATOM 700 C C . GLU A 1 87 ? 1.540 -10.911 12.873 1.00 95.69 87 GLU A C 1
ATOM 702 O O . GLU A 1 87 ? 0.651 -10.544 13.643 1.00 95.69 87 GLU A O 1
ATOM 707 N N . ASN A 1 88 ? 1.287 -11.295 11.620 1.00 95.69 88 ASN A N 1
ATOM 708 C CA . ASN A 1 88 ? -0.047 -11.287 11.004 1.00 95.69 88 ASN A CA 1
ATOM 709 C C . ASN A 1 88 ? -0.793 -9.941 11.142 1.00 95.69 88 ASN A C 1
ATOM 711 O O . ASN A 1 88 ? -2.019 -9.896 11.256 1.00 95.69 88 ASN A O 1
ATOM 715 N N . GLY A 1 89 ? -0.055 -8.826 11.147 1.00 94.69 89 GLY A N 1
ATOM 716 C CA . GLY A 1 89 ? -0.619 -7.484 11.272 1.00 94.69 89 GLY A CA 1
ATOM 717 C C . GLY A 1 89 ? -1.403 -7.013 10.047 1.00 94.69 89 GLY A C 1
ATOM 718 O O . GLY A 1 89 ? -2.299 -6.187 10.189 1.00 94.69 89 GLY A O 1
ATOM 719 N N . LEU A 1 90 ? -1.107 -7.527 8.855 1.00 97.00 90 LEU A N 1
ATOM 720 C CA . LEU A 1 90 ? -1.842 -7.228 7.626 1.00 97.00 90 LEU A CA 1
ATOM 721 C C . LEU A 1 90 ? -3.006 -8.207 7.468 1.00 97.00 90 LEU A C 1
ATOM 723 O O . LEU A 1 90 ? -2.893 -9.247 6.815 1.00 97.00 90 LEU A O 1
ATOM 727 N N . GLY A 1 91 ? -4.140 -7.870 8.069 1.00 95.69 91 GLY A N 1
ATOM 728 C CA . GLY A 1 91 ? -5.370 -8.640 7.953 1.00 95.69 91 GLY A CA 1
ATOM 729 C C . GLY A 1 91 ? -6.005 -8.547 6.565 1.00 95.69 91 GLY A C 1
ATOM 730 O O . GLY A 1 91 ? -5.401 -8.104 5.582 1.00 95.69 91 GLY A O 1
ATOM 731 N N . ASP A 1 92 ? -7.245 -9.012 6.479 1.00 96.12 92 ASP A N 1
ATOM 732 C CA . ASP A 1 92 ? -7.963 -9.061 5.213 1.00 96.12 92 ASP A CA 1
ATOM 733 C C . ASP A 1 92 ? -8.459 -7.690 4.758 1.00 96.12 92 ASP A C 1
ATOM 735 O O . ASP A 1 92 ? -8.599 -6.746 5.545 1.00 96.12 92 ASP A O 1
ATOM 739 N N . VAL A 1 93 ? -8.695 -7.596 3.450 1.00 95.94 93 VAL A N 1
ATOM 740 C CA . VAL A 1 93 ? -9.246 -6.410 2.801 1.00 95.94 93 VAL A CA 1
ATOM 741 C C . VAL A 1 93 ? -10.668 -6.717 2.364 1.00 95.94 93 VAL A C 1
ATOM 743 O O . VAL A 1 93 ? -10.899 -7.651 1.594 1.00 95.94 93 VAL A O 1
ATOM 746 N N . LYS A 1 94 ? -11.624 -5.919 2.835 1.00 96.00 94 LYS A N 1
ATOM 747 C CA . LYS A 1 94 ? -13.005 -5.966 2.354 1.00 96.00 94 LYS A CA 1
ATOM 748 C C . LYS A 1 94 ? -13.169 -4.967 1.224 1.00 96.00 94 LYS A C 1
ATOM 750 O O . LYS A 1 94 ? -12.729 -3.826 1.339 1.00 96.00 94 LYS A O 1
ATOM 755 N N . PHE A 1 95 ? -13.830 -5.389 0.156 1.00 95.88 95 PHE A N 1
ATOM 756 C CA . PHE A 1 95 ? -14.104 -4.533 -0.989 1.00 95.88 95 PHE A CA 1
ATOM 757 C C . PHE A 1 95 ? -15.594 -4.252 -1.083 1.00 95.88 95 PHE A C 1
ATOM 759 O O . PHE A 1 95 ? -16.399 -5.180 -1.011 1.00 95.88 95 PHE A O 1
ATOM 766 N N . THR A 1 96 ? -15.957 -2.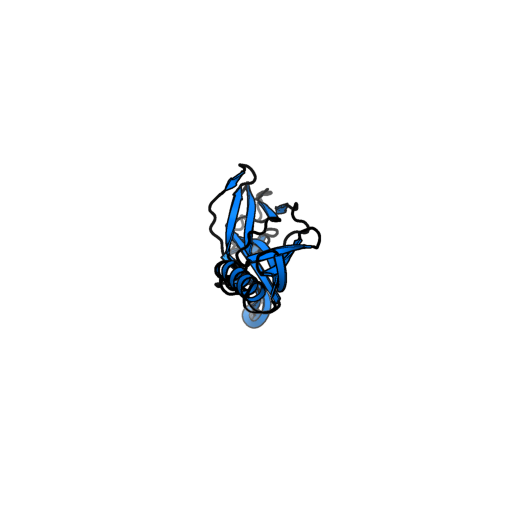993 -1.303 1.00 96.12 96 THR A N 1
ATOM 767 C CA . THR A 1 96 ? -17.348 -2.575 -1.501 1.00 96.12 96 THR A CA 1
ATOM 768 C C . THR A 1 96 ? -17.471 -1.849 -2.831 1.00 96.12 96 THR A C 1
ATOM 770 O O . THR A 1 96 ? -16.739 -0.898 -3.101 1.00 96.12 96 THR A O 1
ATOM 773 N N . ASP A 1 97 ? -18.399 -2.288 -3.679 1.00 95.75 97 ASP A N 1
ATOM 774 C CA . ASP A 1 97 ? -18.771 -1.538 -4.876 1.00 95.75 97 ASP A CA 1
ATOM 775 C C . ASP A 1 97 ? -19.620 -0.336 -4.460 1.00 95.75 97 ASP A C 1
ATOM 777 O O . ASP A 1 97 ? -20.766 -0.479 -4.034 1.00 95.75 97 ASP A O 1
ATOM 781 N N . MET A 1 98 ? -19.076 0.864 -4.621 1.00 94.88 98 MET A N 1
ATOM 782 C CA . MET A 1 98 ? -19.719 2.104 -4.191 1.00 94.88 98 MET A CA 1
ATOM 783 C C . MET A 1 98 ? -20.904 2.507 -5.069 1.00 94.88 98 MET A C 1
ATOM 785 O O . MET A 1 98 ? -21.661 3.400 -4.694 1.00 94.88 98 MET A O 1
ATOM 789 N N . LYS A 1 99 ? -21.093 1.879 -6.235 1.00 93.56 99 LYS A N 1
ATOM 790 C CA . LYS A 1 99 ? -22.281 2.097 -7.074 1.00 93.56 99 LYS A CA 1
ATOM 791 C C . LYS A 1 99 ? -23.483 1.321 -6.557 1.00 93.56 99 LYS A C 1
ATOM 793 O O . LYS A 1 99 ? -24.608 1.793 -6.682 1.00 93.56 99 LYS A O 1
ATOM 798 N N . THR A 1 100 ? -23.249 0.129 -6.014 1.00 96.38 100 THR A N 1
ATOM 799 C CA . THR A 1 100 ? -24.312 -0.786 -5.573 1.00 96.38 100 THR A CA 1
ATOM 800 C C . THR A 1 100 ? -24.423 -0.902 -4.054 1.00 96.38 100 THR A C 1
ATOM 802 O O . THR A 1 100 ? -25.433 -1.399 -3.561 1.00 96.38 100 THR A O 1
ATOM 805 N N . GLY A 1 101 ? -23.405 -0.459 -3.314 1.00 95.19 101 GLY A N 1
ATOM 806 C CA . GLY A 1 101 ? -23.283 -0.606 -1.863 1.00 95.19 101 GLY A CA 1
ATOM 807 C C . GLY A 1 101 ? -23.011 -2.041 -1.402 1.00 95.19 101 GLY A C 1
ATOM 808 O O . GLY A 1 101 ? -23.115 -2.323 -0.211 1.00 95.19 101 GLY A O 1
ATOM 809 N N . LYS A 1 102 ? -22.713 -2.971 -2.318 1.00 96.56 102 LYS A N 1
ATOM 810 C CA . LYS A 1 102 ? -22.523 -4.391 -1.997 1.00 96.56 102 LYS A CA 1
ATOM 811 C C . LYS A 1 102 ? -21.053 -4.720 -1.789 1.00 96.56 102 LYS A C 1
ATOM 813 O O . LYS A 1 102 ? -20.198 -4.260 -2.545 1.00 96.56 102 LYS A O 1
ATOM 818 N N . THR A 1 103 ? -20.777 -5.587 -0.817 1.00 96.31 103 THR A N 1
ATOM 819 C CA . THR A 1 103 ? -19.469 -6.235 -0.698 1.00 96.31 103 THR A CA 1
ATOM 820 C C . THR A 1 103 ? -19.214 -7.101 -1.930 1.00 96.31 103 THR A C 1
ATOM 822 O O . THR A 1 103 ? -20.105 -7.817 -2.391 1.00 96.31 103 THR A O 1
ATOM 825 N N . ILE A 1 104 ? -18.002 -7.020 -2.467 1.00 96.06 104 ILE A N 1
ATOM 826 C CA . ILE A 1 104 ? -17.556 -7.764 -3.644 1.00 96.06 104 ILE A CA 1
ATOM 827 C C . ILE A 1 104 ? -16.287 -8.543 -3.316 1.00 96.06 104 ILE A C 1
ATOM 829 O O . ILE A 1 104 ? -15.465 -8.108 -2.515 1.00 96.06 104 ILE A O 1
ATOM 833 N N . GLU A 1 105 ? -16.098 -9.678 -3.980 1.00 95.75 105 GLU A N 1
ATOM 834 C CA . GLU A 1 105 ? -14.832 -10.401 -3.927 1.00 95.75 105 GLU A CA 1
ATOM 835 C C . GLU A 1 105 ? -13.858 -9.852 -4.978 1.00 95.75 105 GLU A C 1
ATOM 837 O O . GLU A 1 105 ? -14.229 -9.514 -6.117 1.00 95.75 105 GLU A O 1
ATOM 842 N N . ARG A 1 106 ? -12.595 -9.723 -4.571 1.00 93.62 106 ARG A N 1
ATOM 843 C CA . ARG A 1 106 ? -11.482 -9.272 -5.405 1.00 93.62 106 ARG A CA 1
ATOM 844 C C . ARG A 1 106 ? -10.221 -10.011 -4.992 1.00 93.62 106 ARG A C 1
ATOM 846 O O . ARG A 1 106 ? -9.899 -10.073 -3.809 1.00 93.62 106 ARG A O 1
ATOM 853 N N . ASP A 1 107 ? -9.477 -10.472 -5.987 1.00 95.62 107 ASP A N 1
ATOM 854 C CA . ASP A 1 107 ? -8.100 -10.887 -5.775 1.00 95.62 107 ASP A CA 1
ATOM 855 C C . ASP A 1 107 ? -7.239 -9.652 -5.515 1.00 95.62 107 ASP A C 1
ATOM 857 O O . ASP A 1 107 ? -7.337 -8.636 -6.218 1.00 95.62 107 ASP A O 1
ATOM 861 N N . TYR A 1 108 ? -6.381 -9.746 -4.508 1.00 97.25 108 TYR A N 1
ATOM 862 C CA . TYR A 1 108 ? -5.453 -8.687 -4.159 1.00 97.25 108 TYR A CA 1
ATOM 863 C C . TYR A 1 108 ? -4.130 -9.256 -3.662 1.00 97.25 108 TYR A C 1
ATOM 865 O O . TYR A 1 108 ? -4.027 -10.404 -3.233 1.00 97.25 108 TYR A O 1
ATOM 873 N N . SER A 1 109 ? -3.101 -8.419 -3.713 1.00 98.00 109 SER A N 1
ATOM 874 C CA . SER A 1 109 ? -1.783 -8.728 -3.164 1.00 98.00 109 SER A CA 1
ATOM 875 C C . SER A 1 109 ? -1.217 -7.507 -2.459 1.00 98.00 109 SER A C 1
ATOM 877 O O . SER A 1 109 ? -1.438 -6.376 -2.907 1.00 98.00 109 SER A O 1
ATOM 879 N N . PHE A 1 110 ? -0.452 -7.735 -1.397 1.00 98.44 110 PHE A N 1
ATOM 880 C CA . PHE A 1 110 ? 0.353 -6.681 -0.802 1.00 98.44 110 PHE A CA 1
ATOM 881 C C . PHE A 1 110 ? 1.647 -6.495 -1.586 1.00 98.44 110 PHE A C 1
ATOM 883 O O . PHE A 1 110 ? 2.251 -7.440 -2.100 1.00 98.44 110 PHE A O 1
ATOM 890 N N . VAL A 1 111 ? 2.069 -5.243 -1.679 1.00 98.56 111 VAL A N 1
ATOM 891 C CA . VAL A 1 111 ? 3.332 -4.829 -2.285 1.00 98.56 111 VAL A CA 1
ATOM 892 C C . VAL A 1 111 ? 4.023 -3.848 -1.359 1.00 98.56 111 VAL A C 1
ATOM 894 O O . VAL A 1 111 ? 3.353 -3.161 -0.600 1.00 98.56 111 VAL A O 1
ATOM 897 N N . TYR A 1 112 ? 5.341 -3.742 -1.417 1.00 98.56 112 TYR A N 1
ATOM 898 C CA . TYR A 1 112 ? 6.075 -2.726 -0.671 1.00 98.56 112 TYR A CA 1
ATOM 899 C C . TYR A 1 112 ? 6.869 -1.837 -1.619 1.00 98.56 112 TYR A C 1
ATOM 901 O O . TYR A 1 112 ? 7.268 -2.264 -2.704 1.00 98.56 112 TYR A O 1
ATOM 909 N N . TRP A 1 113 ? 7.058 -0.582 -1.228 1.00 98.31 113 TRP A N 1
ATOM 910 C CA . TRP A 1 113 ? 7.877 0.358 -1.985 1.00 98.31 113 TRP A CA 1
ATOM 911 C C . TRP A 1 113 ? 9.349 0.122 -1.655 1.00 98.31 113 TRP A C 1
ATOM 913 O O . TRP A 1 113 ? 9.734 0.199 -0.485 1.00 98.31 113 TRP A O 1
ATOM 923 N N . GLY A 1 114 ? 10.167 -0.177 -2.662 1.00 97.38 114 GLY A N 1
ATOM 924 C CA . GLY A 1 114 ? 11.582 -0.468 -2.459 1.00 97.38 114 GLY A CA 1
ATOM 925 C C . GLY A 1 114 ? 12.419 -0.354 -3.727 1.00 97.38 114 GLY A C 1
ATOM 926 O O . GLY A 1 114 ? 11.902 -0.163 -4.824 1.00 97.38 114 GLY A O 1
ATOM 927 N N . GLU A 1 115 ? 13.732 -0.488 -3.561 1.00 97.44 115 GLU A N 1
ATOM 928 C CA . GLU A 1 115 ? 14.689 -0.356 -4.656 1.00 97.44 115 GLU A CA 1
ATOM 929 C C . GLU A 1 115 ? 14.750 -1.632 -5.513 1.00 97.44 115 GLU A C 1
ATOM 931 O O . GLU A 1 115 ? 14.915 -2.749 -5.012 1.00 97.44 115 GLU A O 1
ATOM 936 N N . LYS A 1 116 ? 14.695 -1.456 -6.832 1.00 95.19 116 LYS A N 1
ATOM 937 C CA . LYS A 1 116 ? 14.935 -2.475 -7.854 1.00 95.19 116 LYS A CA 1
ATOM 938 C C . LYS A 1 116 ? 16.056 -2.021 -8.781 1.00 95.19 116 LYS A C 1
ATOM 940 O O . LYS A 1 116 ? 16.311 -0.836 -8.957 1.00 95.19 116 LYS A O 1
ATOM 945 N N . LYS A 1 117 ? 16.743 -2.970 -9.418 1.00 94.81 117 LYS A N 1
ATOM 946 C CA . LYS A 1 117 ? 17.802 -2.678 -10.396 1.00 94.81 117 LYS A CA 1
ATOM 947 C C . LYS A 1 117 ? 17.305 -2.986 -11.800 1.00 94.81 117 LYS A C 1
ATOM 949 O O . LYS A 1 117 ? 16.730 -4.049 -12.022 1.00 94.81 117 LYS A O 1
ATOM 954 N N . ARG A 1 118 ? 17.524 -2.064 -12.739 1.00 93.12 118 ARG A N 1
ATOM 955 C CA . ARG A 1 118 ? 17.318 -2.301 -14.177 1.00 93.12 118 ARG A CA 1
ATOM 956 C C . ARG A 1 118 ? 18.631 -2.190 -14.921 1.00 93.12 118 ARG A C 1
ATOM 958 O O . ARG A 1 118 ? 19.484 -1.379 -14.548 1.00 93.12 118 ARG A O 1
ATOM 965 N N . ASP A 1 119 ? 18.74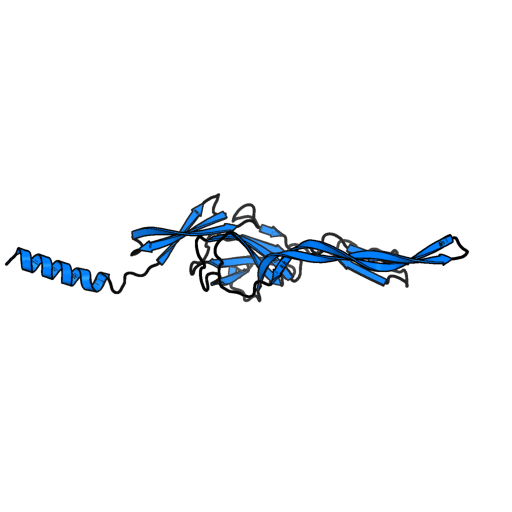4 -2.975 -15.977 1.00 95.94 119 ASP A N 1
ATOM 966 C CA . ASP A 1 119 ? 19.884 -2.923 -16.873 1.00 95.94 119 ASP A CA 1
ATOM 967 C C . ASP A 1 119 ? 19.935 -1.561 -17.578 1.00 95.94 119 ASP A C 1
ATOM 969 O O . ASP A 1 119 ? 18.916 -0.925 -17.883 1.00 95.94 119 ASP A O 1
ATOM 973 N N . VAL A 1 120 ? 21.154 -1.069 -17.744 1.00 94.88 120 VAL A N 1
ATOM 974 C CA . VAL A 1 120 ? 21.483 0.118 -18.522 1.00 94.88 120 VAL A CA 1
ATOM 975 C C . VAL A 1 120 ? 22.152 -0.386 -19.781 1.00 94.88 120 VAL A C 1
ATOM 977 O O . VAL A 1 120 ? 23.159 -1.084 -19.696 1.00 94.88 120 VAL A O 1
ATOM 980 N N . TYR A 1 121 ? 21.572 -0.038 -20.922 1.00 92.81 121 TYR A N 1
ATOM 981 C CA . TYR A 1 121 ? 22.115 -0.378 -22.226 1.00 92.81 121 TYR A CA 1
ATOM 982 C C . TYR A 1 121 ? 22.997 0.760 -22.731 1.00 92.81 121 TYR A C 1
ATOM 984 O O . TYR A 1 121 ? 22.723 1.933 -22.458 1.00 92.81 121 TYR A O 1
ATOM 992 N N . GLY A 1 122 ? 24.064 0.397 -23.424 1.00 92.94 122 GLY A N 1
ATOM 993 C CA . GLY A 1 122 ? 24.948 1.315 -24.124 1.00 92.94 122 GLY A CA 1
ATOM 994 C C . GLY A 1 122 ? 25.465 0.675 -25.405 1.00 92.94 122 GLY A C 1
ATOM 995 O O . GLY A 1 122 ? 25.254 -0.516 -25.642 1.00 92.94 122 GLY A O 1
ATOM 996 N N . ASP A 1 123 ? 26.135 1.485 -26.219 1.00 95.06 123 ASP A N 1
ATOM 997 C CA . ASP A 1 123 ? 26.719 1.030 -27.478 1.00 95.06 123 ASP A CA 1
ATOM 998 C C . ASP A 1 123 ? 27.891 0.078 -27.197 1.00 95.06 123 ASP A C 1
ATOM 1000 O O . ASP A 1 123 ? 28.851 0.442 -26.513 1.00 95.06 123 ASP A O 1
ATOM 1004 N N . GLY A 1 124 ? 27.791 -1.140 -27.721 1.00 91.50 124 GLY A N 1
ATOM 1005 C CA . GLY A 1 124 ? 28.886 -2.091 -27.844 1.00 91.50 124 GLY A CA 1
ATOM 1006 C C . GLY A 1 124 ? 29.643 -1.870 -29.150 1.00 91.50 124 GLY A C 1
ATOM 1007 O O . GLY A 1 124 ? 29.984 -0.737 -29.503 1.00 91.50 124 GLY A O 1
ATOM 1008 N N . ASP A 1 125 ? 29.885 -2.950 -29.887 1.00 93.50 125 ASP A N 1
ATOM 1009 C CA . ASP A 1 125 ? 30.551 -2.863 -31.184 1.00 93.50 125 ASP A CA 1
ATOM 1010 C C . ASP A 1 125 ? 29.661 -2.151 -32.212 1.00 93.50 125 ASP A C 1
ATOM 1012 O O . ASP A 1 125 ? 28.456 -2.399 -32.314 1.00 93.50 125 ASP A O 1
ATOM 1016 N N . CYS A 1 126 ? 30.266 -1.240 -32.979 1.00 94.62 126 CYS A N 1
ATOM 1017 C CA . CYS A 1 126 ? 29.571 -0.420 -33.965 1.00 94.62 126 CYS A CA 1
ATOM 1018 C C . CYS A 1 126 ? 30.105 -0.658 -35.376 1.00 94.62 126 CY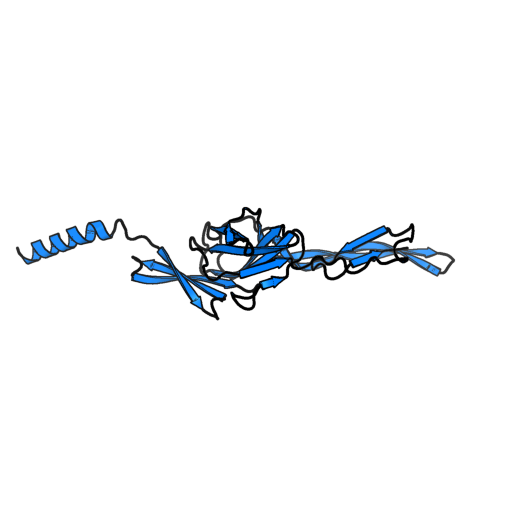S A C 1
ATOM 1020 O O . CYS A 1 126 ? 31.314 -0.612 -35.613 1.00 94.62 126 CYS A O 1
ATOM 1022 N N . PHE A 1 127 ? 29.189 -0.794 -36.328 1.00 94.00 127 PHE A N 1
ATOM 1023 C CA . PHE A 1 127 ? 29.462 -0.887 -37.754 1.00 94.00 127 PHE A CA 1
ATOM 1024 C C . PHE A 1 127 ? 29.065 0.406 -38.467 1.00 94.00 127 PHE A C 1
ATOM 1026 O O . PHE A 1 127 ? 28.083 1.068 -38.118 1.00 94.00 127 PHE A O 1
ATOM 1033 N N . TYR A 1 128 ? 29.847 0.756 -39.486 1.00 94.56 128 TYR A N 1
ATOM 1034 C CA . TYR A 1 128 ? 29.601 1.905 -40.347 1.00 94.56 128 TYR A CA 1
ATOM 1035 C C . TYR A 1 128 ? 29.323 1.424 -41.763 1.00 94.56 128 TYR A C 1
ATOM 1037 O O . TYR A 1 128 ? 30.132 0.717 -42.366 1.00 94.56 128 TYR A O 1
ATOM 1045 N N . TYR A 1 129 ? 28.187 1.841 -42.301 1.00 91.38 129 TYR A N 1
ATOM 1046 C CA . TYR A 1 129 ? 27.808 1.570 -43.676 1.00 91.38 129 TYR A CA 1
ATOM 1047 C C . TYR A 1 129 ? 28.338 2.663 -44.609 1.00 91.38 129 TYR A C 1
ATOM 1049 O O . TYR A 1 129 ? 28.574 3.802 -44.208 1.00 91.38 129 TYR A O 1
ATOM 1057 N N . ILE A 1 130 ? 28.493 2.325 -45.891 1.00 91.06 130 ILE A N 1
ATOM 1058 C CA . ILE A 1 130 ? 29.014 3.237 -46.928 1.00 91.06 130 ILE A CA 1
ATOM 1059 C C . ILE A 1 130 ? 28.143 4.502 -47.066 1.00 91.06 130 ILE A C 1
ATOM 1061 O O . ILE A 1 130 ? 28.640 5.566 -47.420 1.00 91.06 130 ILE A O 1
ATOM 1065 N N . ASN A 1 131 ? 26.852 4.407 -46.743 1.00 91.06 131 ASN A N 1
ATOM 1066 C CA . ASN A 1 131 ? 25.912 5.531 -46.733 1.00 91.06 131 ASN A CA 1
ATOM 1067 C C . ASN A 1 131 ? 26.044 6.448 -45.493 1.00 91.06 131 ASN A C 1
ATOM 1069 O O . ASN A 1 131 ? 25.252 7.375 -45.343 1.00 91.06 131 ASN A O 1
ATOM 1073 N N . GLY A 1 132 ? 27.007 6.193 -44.601 1.00 88.62 132 GLY A N 1
ATOM 1074 C CA . GLY A 1 132 ? 27.230 6.961 -43.376 1.00 88.62 132 GLY A CA 1
ATOM 1075 C C . GLY A 1 132 ? 26.351 6.549 -42.192 1.00 88.62 132 GLY A C 1
ATOM 1076 O O . GLY A 1 132 ? 26.474 7.136 -41.118 1.00 88.62 132 GLY A O 1
ATOM 1077 N N . THR A 1 133 ? 25.482 5.545 -42.346 1.00 92.44 133 THR A N 1
ATOM 1078 C CA . THR A 1 133 ? 24.694 5.008 -41.231 1.00 92.44 133 THR A CA 1
ATOM 1079 C C . THR A 1 133 ? 25.609 4.291 -40.235 1.00 92.44 133 THR A C 1
ATOM 1081 O O . THR A 1 133 ? 26.448 3.478 -40.625 1.00 92.44 133 THR A O 1
ATOM 1084 N N . ARG A 1 134 ? 25.428 4.589 -38.942 1.00 93.56 134 ARG A N 1
ATOM 1085 C CA . ARG A 1 134 ? 26.090 3.918 -37.815 1.00 93.56 134 ARG A CA 1
ATOM 1086 C C . ARG A 1 134 ? 25.083 3.006 -37.124 1.00 93.56 134 ARG A C 1
ATOM 1088 O O . ARG A 1 134 ? 24.036 3.480 -36.690 1.00 93.56 134 ARG A O 1
ATOM 1095 N N . GLU A 1 135 ? 25.423 1.734 -36.994 1.00 93.44 135 GLU A N 1
ATOM 1096 C CA . GLU A 1 135 ? 24.635 0.741 -36.264 1.00 93.44 135 GLU A CA 1
ATOM 1097 C C . GLU A 1 135 ? 25.500 0.147 -35.156 1.00 93.44 135 GLU A C 1
ATOM 1099 O O . GLU A 1 135 ? 26.619 -0.284 -35.415 1.00 93.44 135 GLU A O 1
ATOM 1104 N N . CYS A 1 136 ? 25.010 0.168 -33.919 1.00 93.69 136 CYS A N 1
ATOM 1105 C CA . CYS A 1 136 ? 25.735 -0.333 -32.755 1.00 93.69 136 CYS A CA 1
ATOM 1106 C C . CYS A 1 136 ? 24.938 -1.432 -32.065 1.00 93.69 136 CYS A C 1
ATOM 1108 O O . CYS A 1 136 ? 23.725 -1.298 -31.884 1.00 93.69 136 CYS A O 1
ATOM 1110 N N . GLU A 1 137 ? 25.626 -2.481 -31.624 1.00 92.69 137 GLU A N 1
ATOM 1111 C CA . GLU A 1 137 ? 25.043 -3.472 -30.725 1.00 92.69 137 GLU A CA 1
ATOM 1112 C C . GLU A 1 137 ? 24.640 -2.800 -29.404 1.00 92.69 137 GLU A C 1
ATOM 1114 O O . GLU A 1 137 ? 25.389 -1.994 -28.854 1.00 92.69 137 GLU A O 1
ATOM 1119 N N . GLN A 1 138 ? 23.455 -3.118 -28.880 1.00 94.31 138 GLN A N 1
ATOM 1120 C CA . GLN A 1 138 ? 23.040 -2.663 -27.553 1.00 94.31 138 GLN A CA 1
ATOM 1121 C C . GLN A 1 138 ? 23.441 -3.706 -26.511 1.00 94.31 138 GLN A C 1
ATOM 1123 O O . GLN A 1 138 ? 22.803 -4.753 -26.395 1.00 94.31 138 GLN A O 1
ATOM 1128 N N . ILE A 1 139 ? 24.473 -3.403 -25.725 1.00 92.81 139 ILE A N 1
ATOM 1129 C CA . ILE A 1 139 ? 24.963 -4.280 -24.655 1.00 92.81 139 ILE A CA 1
ATOM 1130 C C . ILE A 1 139 ? 24.609 -3.714 -23.280 1.00 92.81 139 ILE A C 1
ATOM 1132 O O . ILE A 1 139 ? 24.467 -2.503 -23.100 1.00 92.81 139 ILE A O 1
ATOM 1136 N N . VAL A 1 140 ? 24.473 -4.584 -22.277 1.00 95.94 140 VAL A N 1
ATOM 1137 C CA . VAL A 1 140 ? 24.263 -4.153 -20.887 1.00 95.94 140 VAL A CA 1
ATOM 1138 C C . VAL A 1 140 ? 25.578 -3.602 -20.333 1.00 95.94 140 VAL A C 1
ATOM 1140 O O . VAL A 1 140 ? 26.491 -4.357 -20.013 1.00 95.94 140 VAL A O 1
ATOM 1143 N N . VAL A 1 141 ? 25.665 -2.280 -20.187 1.00 96.56 141 VAL A N 1
ATOM 1144 C CA . VAL A 1 141 ? 26.852 -1.574 -19.668 1.00 96.56 141 VAL A CA 1
ATOM 1145 C C . VAL A 1 141 ? 26.823 -1.389 -18.151 1.00 96.56 141 VAL A C 1
ATOM 1147 O O . VAL A 1 141 ? 27.814 -0.989 -17.544 1.00 96.56 141 VAL A O 1
ATOM 1150 N N . GLY A 1 142 ? 25.692 -1.674 -17.506 1.00 96.06 142 GLY A N 1
ATOM 1151 C CA . GLY A 1 142 ? 25.583 -1.592 -16.056 1.00 96.06 142 GLY A CA 1
ATOM 1152 C C . GLY A 1 142 ? 24.170 -1.803 -15.541 1.00 96.06 142 GLY A C 1
ATOM 1153 O O . GLY A 1 142 ? 23.262 -2.185 -16.275 1.00 96.06 142 GLY A O 1
ATOM 1154 N N . LYS A 1 143 ? 23.981 -1.528 -14.250 1.00 97.44 143 LYS A N 1
ATOM 1155 C CA . LYS A 1 143 ? 22.675 -1.559 -13.585 1.00 97.44 143 LYS A CA 1
ATOM 1156 C C . LYS A 1 143 ? 22.449 -0.250 -12.848 1.00 97.44 143 LYS A C 1
ATOM 1158 O O . LYS A 1 143 ? 23.348 0.224 -12.159 1.00 97.44 143 LYS A O 1
ATOM 1163 N N . ARG A 1 144 ? 21.242 0.306 -12.954 1.00 95.62 144 ARG A N 1
ATOM 1164 C CA . ARG A 1 144 ? 20.826 1.499 -12.201 1.00 95.62 144 ARG A CA 1
ATOM 1165 C C . ARG A 1 144 ? 19.700 1.163 -11.222 1.00 95.62 144 ARG A C 1
ATOM 1167 O O . ARG A 1 144 ? 18.755 0.478 -11.638 1.00 95.62 144 ARG A O 1
ATOM 1174 N N . PRO A 1 145 ? 19.790 1.611 -9.957 1.00 96.75 145 PRO A N 1
ATOM 1175 C CA . PRO A 1 145 ? 18.687 1.491 -9.020 1.00 96.75 145 PRO A CA 1
ATOM 1176 C C . PRO A 1 145 ? 17.531 2.406 -9.443 1.00 96.75 145 PRO A C 1
ATOM 1178 O O . PRO A 1 145 ? 17.739 3.456 -10.057 1.00 96.75 145 PRO A O 1
ATOM 1181 N N . TYR A 1 146 ? 16.313 1.980 -9.150 1.00 95.25 146 TYR A N 1
ATOM 1182 C CA . TYR A 1 146 ? 15.091 2.768 -9.240 1.00 95.25 146 TYR A CA 1
ATOM 1183 C C . TYR A 1 146 ? 14.088 2.233 -8.219 1.00 95.25 146 TYR A C 1
ATOM 1185 O O . TYR A 1 146 ? 14.093 1.040 -7.923 1.00 95.25 146 TYR A O 1
ATOM 1193 N N . ASP A 1 147 ? 13.230 3.101 -7.698 1.00 95.69 147 ASP A N 1
ATOM 1194 C CA . ASP A 1 147 ? 12.174 2.679 -6.784 1.00 95.69 147 ASP A CA 1
ATOM 1195 C C . ASP A 1 147 ? 10.985 2.099 -7.552 1.00 95.69 147 ASP A C 1
ATOM 1197 O O . ASP A 1 147 ? 10.589 2.624 -8.597 1.00 95.69 147 ASP A O 1
ATOM 1201 N N . ASP A 1 148 ? 10.415 1.019 -7.023 1.00 97.00 148 ASP A N 1
ATOM 1202 C CA . ASP A 1 148 ? 9.271 0.322 -7.603 1.00 97.00 148 ASP A CA 1
ATOM 1203 C C . ASP A 1 148 ? 8.429 -0.369 -6.512 1.00 97.00 148 ASP A C 1
ATOM 1205 O O . ASP A 1 148 ? 8.853 -0.553 -5.366 1.00 97.00 148 ASP A O 1
ATOM 1209 N N . TRP A 1 149 ? 7.218 -0.787 -6.877 1.00 97.94 149 TRP A N 1
ATOM 1210 C CA . TRP A 1 149 ? 6.358 -1.627 -6.048 1.00 97.94 149 TRP A CA 1
ATOM 1211 C C . TRP A 1 149 ? 6.720 -3.106 -6.207 1.00 97.94 149 TRP A C 1
ATOM 1213 O O . TRP A 1 149 ? 6.341 -3.765 -7.185 1.00 97.94 149 TRP A O 1
ATOM 1223 N N . LEU A 1 150 ? 7.394 -3.646 -5.198 1.00 97.94 150 LEU A N 1
ATOM 1224 C CA . LEU A 1 150 ? 7.857 -5.029 -5.134 1.00 97.94 150 LEU A CA 1
ATOM 1225 C C . LEU A 1 150 ? 6.831 -5.935 -4.426 1.00 97.94 150 LEU A C 1
ATOM 1227 O O . LEU A 1 150 ? 6.125 -5.463 -3.535 1.00 97.94 150 LEU A O 1
ATOM 1231 N N . PRO A 1 151 ? 6.717 -7.229 -4.786 1.00 98.25 151 PRO A N 1
ATOM 1232 C CA . PRO A 1 151 ? 5.818 -8.160 -4.100 1.00 98.25 151 PRO A CA 1
ATOM 1233 C C . PRO A 1 151 ? 6.095 -8.241 -2.594 1.00 98.25 151 PRO A C 1
ATOM 1235 O O . PRO A 1 151 ? 7.244 -8.404 -2.185 1.00 98.25 151 PRO A O 1
ATOM 1238 N N . TYR A 1 152 ? 5.045 -8.171 -1.774 1.00 98.25 152 TYR A N 1
ATOM 1239 C CA . TYR A 1 152 ? 5.128 -8.348 -0.326 1.00 98.25 152 TYR A CA 1
ATOM 1240 C C . TYR A 1 152 ? 4.400 -9.633 0.084 1.00 98.25 152 TYR A C 1
ATOM 1242 O O . TYR A 1 152 ? 3.202 -9.641 0.351 1.00 98.25 152 TYR A O 1
ATOM 1250 N N . ASN A 1 153 ? 5.142 -10.742 0.117 1.00 97.12 153 ASN A N 1
ATOM 1251 C CA . ASN A 1 153 ? 4.610 -12.084 0.385 1.00 97.12 153 ASN A CA 1
ATOM 1252 C C . ASN A 1 153 ? 4.600 -12.418 1.889 1.00 97.12 153 ASN A C 1
ATOM 1254 O O . ASN A 1 153 ? 5.001 -13.510 2.286 1.00 97.12 153 ASN A O 1
ATOM 1258 N N . SER A 1 154 ? 4.200 -11.466 2.731 1.00 97.56 154 SER A N 1
ATOM 1259 C CA . SER A 1 154 ? 4.045 -11.661 4.175 1.00 97.56 154 SER A CA 1
ATOM 1260 C C . SER A 1 154 ? 2.772 -10.979 4.670 1.00 97.56 154 SER A C 1
ATOM 1262 O O . SER A 1 154 ? 2.254 -10.053 4.041 1.00 97.56 154 SER A O 1
ATOM 1264 N N . ARG A 1 155 ? 2.261 -11.463 5.802 1.00 97.69 155 ARG A N 1
ATOM 1265 C CA . ARG A 1 155 ? 1.176 -10.838 6.564 1.00 97.69 155 ARG A CA 1
ATOM 1266 C C . ARG A 1 155 ? 1.705 -10.056 7.768 1.00 97.69 155 ARG A C 1
ATOM 1268 O O . ARG A 1 155 ? 0.924 -9.409 8.454 1.00 97.69 155 ARG A O 1
ATOM 1275 N N . ASP A 1 156 ? 3.005 -10.092 8.028 1.00 98.06 156 ASP A N 1
ATOM 1276 C CA . ASP A 1 156 ? 3.614 -9.387 9.151 1.00 98.06 156 ASP A CA 1
ATOM 1277 C C . ASP A 1 156 ? 3.815 -7.905 8.834 1.00 98.06 156 ASP A C 1
ATOM 1279 O O . ASP A 1 156 ? 3.944 -7.512 7.678 1.00 98.06 156 ASP A O 1
ATOM 1283 N N . ILE A 1 157 ? 3.886 -7.077 9.874 1.00 97.75 157 ILE A N 1
ATOM 1284 C CA . ILE A 1 157 ? 4.347 -5.692 9.764 1.00 97.75 157 ILE A CA 1
ATOM 1285 C C . ILE A 1 157 ? 5.718 -5.619 10.442 1.00 97.75 157 ILE A C 1
ATOM 1287 O O . ILE A 1 157 ? 5.811 -5.852 11.653 1.00 97.75 157 ILE A O 1
ATOM 1291 N N . PRO A 1 158 ? 6.804 -5.344 9.698 1.00 97.88 158 PRO A N 1
ATOM 1292 C CA . PRO A 1 158 ? 8.145 -5.337 10.257 1.00 97.88 158 PRO A CA 1
ATOM 1293 C C . PRO A 1 158 ? 8.327 -4.168 11.224 1.00 97.88 158 PRO A C 1
ATOM 1295 O O . PRO A 1 158 ? 7.655 -3.141 11.142 1.00 97.88 158 PRO A O 1
ATOM 1298 N N . LYS A 1 159 ? 9.308 -4.304 12.117 1.00 97.62 159 LYS A N 1
ATOM 1299 C CA . LYS A 1 159 ? 9.777 -3.180 12.925 1.00 97.62 159 LYS A CA 1
ATOM 1300 C C . LYS A 1 159 ? 10.342 -2.079 12.017 1.00 97.62 159 LYS A C 1
ATOM 1302 O O . LYS A 1 159 ? 11.145 -2.360 11.131 1.00 97.62 159 LYS A O 1
ATOM 1307 N N . GLY A 1 160 ? 10.029 -0.829 12.339 1.00 97.81 160 GLY A N 1
ATOM 1308 C CA . GLY A 1 160 ? 10.532 0.356 11.655 1.00 97.81 160 GLY A CA 1
ATOM 1309 C C . GLY A 1 160 ? 9.580 0.862 10.579 1.00 97.81 160 GLY A C 1
ATOM 1310 O O . GLY A 1 160 ? 8.378 0.604 10.626 1.00 97.81 160 GLY A O 1
ATOM 1311 N N . LYS A 1 161 ? 10.135 1.635 9.641 1.00 98.38 161 LYS A N 1
ATOM 1312 C CA . LYS A 1 161 ? 9.379 2.283 8.569 1.00 98.38 161 LYS A CA 1
ATOM 1313 C C . LYS A 1 161 ? 9.273 1.381 7.348 1.00 98.38 161 LYS A C 1
ATOM 1315 O O . LYS A 1 161 ? 10.290 0.894 6.858 1.00 98.38 161 LYS A O 1
ATOM 1320 N N . ILE A 1 162 ? 8.065 1.220 6.823 1.00 98.44 162 ILE A N 1
ATOM 1321 C CA . ILE A 1 162 ? 7.819 0.547 5.545 1.00 98.44 162 ILE A CA 1
ATOM 1322 C C . ILE A 1 162 ? 6.585 1.142 4.873 1.00 98.44 162 ILE A C 1
ATOM 1324 O O . ILE A 1 162 ? 5.590 1.435 5.526 1.00 98.44 162 ILE A O 1
ATOM 1328 N N . ARG A 1 163 ? 6.629 1.305 3.553 1.00 98.62 163 ARG A N 1
ATOM 1329 C CA . ARG A 1 163 ? 5.454 1.667 2.760 1.00 98.62 163 ARG A CA 1
ATOM 1330 C C . ARG A 1 163 ? 4.884 0.409 2.126 1.00 98.62 163 ARG A C 1
ATOM 1332 O O . ARG A 1 163 ? 5.568 -0.214 1.315 1.00 98.62 163 ARG A O 1
ATOM 1339 N N . ILE A 1 164 ? 3.645 0.064 2.470 1.00 98.56 164 ILE A N 1
ATOM 1340 C CA . ILE A 1 164 ? 2.951 -1.115 1.937 1.00 98.56 164 ILE A CA 1
ATOM 1341 C C . ILE A 1 164 ? 1.703 -0.656 1.187 1.00 98.56 164 ILE A C 1
ATOM 1343 O O . ILE A 1 164 ? 0.916 0.157 1.676 1.00 98.56 164 ILE A O 1
ATOM 1347 N N . GLY A 1 165 ? 1.560 -1.159 -0.031 1.00 97.94 165 GLY A N 1
ATOM 1348 C CA . GLY A 1 165 ? 0.463 -0.900 -0.940 1.00 97.94 165 GLY A CA 1
ATOM 1349 C C . GLY A 1 165 ? -0.431 -2.115 -1.141 1.00 97.94 165 GLY A C 1
ATOM 1350 O O . GLY A 1 165 ? -0.003 -3.266 -1.047 1.00 97.94 165 GLY A O 1
ATOM 1351 N N . LEU A 1 166 ? -1.681 -1.829 -1.473 1.00 97.62 166 LEU A N 1
ATOM 1352 C CA . LEU A 1 166 ? -2.686 -2.774 -1.915 1.00 97.62 166 LEU A CA 1
ATOM 1353 C C . LEU A 1 166 ? -2.733 -2.763 -3.444 1.00 97.62 166 LEU A C 1
ATOM 1355 O O . LEU A 1 166 ? -3.085 -1.748 -4.057 1.00 97.62 166 LEU A O 1
ATOM 1359 N N . ARG A 1 167 ? -2.377 -3.891 -4.061 1.00 97.94 167 ARG A N 1
ATOM 1360 C CA . ARG A 1 167 ? -2.461 -4.097 -5.510 1.00 97.94 167 ARG A CA 1
ATOM 1361 C C . ARG A 1 167 ? -3.681 -4.948 -5.848 1.00 97.94 167 ARG A C 1
ATOM 1363 O O . ARG A 1 167 ? -3.842 -6.029 -5.288 1.00 97.94 167 ARG A O 1
ATOM 1370 N N . VAL A 1 168 ? -4.499 -4.465 -6.780 1.00 96.56 168 VAL A N 1
ATOM 1371 C CA . VAL A 1 168 ? -5.750 -5.097 -7.230 1.00 96.56 168 VAL A CA 1
ATOM 1372 C C . VAL A 1 168 ? -5.808 -5.054 -8.754 1.00 96.56 168 VAL A C 1
ATOM 1374 O O . VAL A 1 168 ? -5.309 -4.108 -9.366 1.00 96.56 168 VAL A O 1
ATOM 1377 N N . ASN A 1 169 ? -6.426 -6.060 -9.371 1.00 95.00 169 ASN A N 1
ATOM 1378 C CA . ASN A 1 169 ? -6.772 -6.015 -10.789 1.00 95.00 169 ASN A CA 1
ATOM 1379 C C . ASN A 1 169 ? -8.069 -5.212 -10.989 1.00 95.00 169 ASN A C 1
ATOM 1381 O O . ASN A 1 169 ? -9.169 -5.709 -10.729 1.00 95.00 169 ASN A O 1
ATOM 1385 N N . THR A 1 170 ? -7.932 -3.956 -11.400 1.00 93.31 170 THR A N 1
ATOM 1386 C CA . THR A 1 170 ? -9.029 -3.003 -11.567 1.00 93.31 170 THR A CA 1
ATOM 1387 C C . THR A 1 170 ? -9.709 -3.167 -12.925 1.00 93.31 170 THR A C 1
ATOM 1389 O O . THR A 1 170 ? -9.077 -3.417 -13.955 1.00 93.31 170 THR A O 1
ATOM 1392 N N . LYS A 1 171 ? -11.032 -3.003 -12.944 1.00 90.62 171 LYS A N 1
ATOM 1393 C CA . LYS A 1 171 ? -11.879 -3.150 -14.134 1.00 90.62 171 LYS A CA 1
ATOM 1394 C C . LYS A 1 171 ? -12.446 -1.806 -14.569 1.00 90.62 171 LYS A C 1
ATOM 1396 O O . LYS A 1 171 ? -12.657 -0.910 -13.756 1.00 90.62 171 LYS A O 1
ATOM 1401 N N . VAL A 1 172 ? -12.717 -1.666 -15.868 1.00 89.12 172 VAL A N 1
ATOM 1402 C CA . VAL A 1 172 ? -13.361 -0.461 -16.409 1.00 89.12 172 VAL A CA 1
ATOM 1403 C C . VAL A 1 172 ? -14.700 -0.245 -15.711 1.00 89.12 172 VAL A C 1
ATOM 1405 O O . VAL A 1 172 ? -15.522 -1.156 -15.629 1.00 89.12 172 VAL A O 1
ATOM 1408 N N . GLY A 1 173 ? -14.912 0.971 -15.211 1.00 88.81 173 GLY A N 1
ATOM 1409 C CA . GLY A 1 173 ? -16.103 1.305 -14.450 1.00 88.81 173 GLY A CA 1
ATOM 1410 C C . GLY A 1 173 ? -16.069 0.840 -12.995 1.00 88.81 173 GLY A C 1
ATOM 1411 O O . GLY A 1 173 ? -17.098 0.968 -12.335 1.00 88.81 173 GLY A O 1
ATOM 1412 N N . ASP A 1 174 ? -14.950 0.351 -12.460 1.00 92.31 174 ASP A N 1
ATOM 1413 C CA . ASP A 1 174 ? -14.822 0.173 -11.013 1.00 92.31 174 ASP A CA 1
ATOM 1414 C C . ASP A 1 174 ? -15.011 1.527 -10.307 1.00 92.31 174 ASP A C 1
ATOM 1416 O O . ASP A 1 174 ? -14.500 2.562 -10.741 1.00 92.31 174 ASP A O 1
ATOM 1420 N N . ARG A 1 175 ? -15.765 1.511 -9.210 1.00 95.19 175 ARG A N 1
ATOM 1421 C CA . ARG A 1 175 ? -15.761 2.554 -8.185 1.00 95.19 175 ARG A CA 1
ATOM 1422 C C . ARG A 1 175 ? -15.843 1.823 -6.858 1.00 95.19 175 ARG A C 1
ATOM 1424 O O . ARG A 1 175 ? -16.933 1.457 -6.425 1.00 95.19 175 ARG A O 1
ATOM 1431 N N . THR A 1 176 ? -14.689 1.541 -6.285 1.00 95.31 176 THR A N 1
ATOM 1432 C CA . THR A 1 176 ? -14.554 0.536 -5.235 1.00 95.31 176 THR A CA 1
ATOM 1433 C C . THR A 1 176 ? -13.876 1.153 -4.036 1.00 95.31 176 THR A C 1
ATOM 1435 O O . THR A 1 176 ? -12.939 1.939 -4.170 1.00 95.31 176 THR A O 1
ATOM 1438 N N . ASP A 1 177 ? -14.373 0.785 -2.871 1.00 95.12 177 ASP A N 1
ATOM 1439 C CA . ASP A 1 177 ? -13.753 1.076 -1.596 1.00 95.12 177 ASP A CA 1
ATOM 1440 C C . ASP A 1 177 ? -13.053 -0.170 -1.053 1.00 95.12 177 ASP A C 1
ATOM 1442 O O . ASP A 1 177 ? -13.554 -1.287 -1.218 1.00 95.12 177 ASP A O 1
ATOM 1446 N N . GLY A 1 178 ? -11.884 0.023 -0.446 1.00 93.31 178 GLY A N 1
ATOM 1447 C CA . GLY A 1 178 ? -11.062 -1.042 0.121 1.00 93.31 178 GLY A CA 1
ATOM 1448 C C . GLY A 1 178 ? -10.796 -0.778 1.593 1.00 93.31 178 GLY A C 1
ATOM 1449 O O . GLY A 1 178 ? -10.016 0.106 1.933 1.00 93.31 178 GLY A O 1
ATOM 1450 N N . ILE A 1 179 ? -11.411 -1.573 2.463 1.00 93.88 179 ILE A N 1
ATOM 1451 C CA . ILE A 1 179 ? -11.285 -1.435 3.912 1.00 93.88 179 ILE A CA 1
ATOM 1452 C C . ILE A 1 179 ? -10.274 -2.456 4.411 1.00 93.88 179 ILE A C 1
ATOM 1454 O O . ILE A 1 179 ? -10.495 -3.667 4.327 1.00 93.88 179 ILE A O 1
ATOM 1458 N N . TRP A 1 180 ? -9.148 -1.964 4.921 1.00 93.88 180 TRP A N 1
ATOM 1459 C CA . TRP A 1 180 ? -8.050 -2.807 5.372 1.00 93.88 180 TRP A CA 1
ATOM 1460 C C . TRP A 1 180 ? -8.174 -3.133 6.862 1.00 93.88 180 TRP A C 1
ATOM 1462 O O . TRP A 1 180 ? -8.456 -2.255 7.677 1.00 93.88 180 TRP A O 1
ATOM 1472 N N . THR A 1 181 ? -7.926 -4.388 7.235 1.00 95.00 181 THR A N 1
ATOM 1473 C CA . THR A 1 181 ? -7.712 -4.769 8.635 1.00 95.00 181 THR A CA 1
ATOM 1474 C C . THR A 1 181 ? -6.227 -4.668 8.970 1.00 95.00 181 THR A C 1
ATOM 1476 O O . THR A 1 181 ? -5.416 -5.397 8.405 1.00 95.00 181 THR A O 1
ATOM 1479 N N . ILE A 1 182 ? -5.861 -3.794 9.905 1.00 94.56 182 ILE A N 1
ATOM 1480 C CA . ILE A 1 182 ? -4.480 -3.581 10.353 1.00 94.56 182 ILE A CA 1
ATOM 1481 C C . ILE A 1 182 ? -4.395 -3.884 11.850 1.00 94.56 182 ILE A C 1
ATOM 1483 O O . ILE A 1 182 ? -5.182 -3.371 12.643 1.00 94.56 182 ILE A O 1
ATOM 1487 N N . ALA A 1 183 ? -3.454 -4.747 12.236 1.00 92.31 183 ALA A N 1
ATOM 1488 C CA . ALA A 1 183 ? -3.286 -5.274 13.592 1.00 92.31 183 ALA A CA 1
ATOM 1489 C C . ALA A 1 183 ? -4.618 -5.751 14.205 1.00 92.31 183 ALA A C 1
ATOM 1491 O O . ALA A 1 183 ? -4.990 -5.380 15.317 1.00 92.31 183 ALA A O 1
ATOM 1492 N N . GLY A 1 184 ? -5.390 -6.526 13.437 1.00 90.00 184 GLY A N 1
ATOM 1493 C CA . GLY A 1 184 ? -6.678 -7.066 13.880 1.00 90.00 184 GLY A CA 1
ATOM 1494 C C . GLY A 1 184 ? -7.816 -6.044 14.009 1.00 90.00 184 GLY A C 1
ATOM 1495 O O . GLY A 1 184 ? -8.879 -6.404 14.510 1.00 90.00 184 GLY A O 1
ATOM 1496 N N . LYS A 1 185 ? -7.632 -4.793 13.566 1.00 91.25 185 LYS A N 1
ATOM 1497 C CA . LYS A 1 185 ? -8.677 -3.762 13.573 1.00 91.25 185 LYS A CA 1
ATOM 1498 C C . LYS A 1 185 ? -8.967 -3.233 12.180 1.00 91.25 185 LYS A C 1
ATOM 1500 O O . LYS A 1 185 ? -8.067 -2.935 11.403 1.00 91.25 185 LYS A O 1
ATOM 1505 N N . GLU A 1 186 ? -10.250 -3.113 11.884 1.00 93.00 186 GLU A N 1
ATOM 1506 C CA . GLU A 1 186 ? -10.739 -2.589 10.618 1.00 93.00 186 GLU A CA 1
ATOM 1507 C C . GLU A 1 186 ? -10.578 -1.061 10.587 1.00 93.00 186 GLU A C 1
ATOM 1509 O O . GLU A 1 186 ? -11.039 -0.360 11.493 1.00 93.00 186 GLU A O 1
ATOM 1514 N N . ILE A 1 187 ? -9.897 -0.543 9.563 1.00 91.12 187 ILE A N 1
ATOM 1515 C CA . ILE A 1 187 ? -9.689 0.896 9.391 1.00 91.12 187 ILE A CA 1
ATOM 1516 C C . ILE A 1 187 ? -10.960 1.514 8.804 1.00 91.12 187 ILE A C 1
ATOM 1518 O O . ILE A 1 187 ? -11.177 1.505 7.598 1.00 91.12 187 ILE A O 1
ATOM 1522 N N . SER A 1 188 ? -11.815 2.049 9.674 1.00 80.31 188 SER A N 1
ATOM 1523 C CA . SER A 1 188 ? -13.126 2.614 9.325 1.00 80.31 188 SER A CA 1
ATOM 1524 C C . SER A 1 188 ? -13.071 3.903 8.502 1.00 80.31 188 SER A C 1
ATOM 1526 O O . SER A 1 188 ? -14.071 4.286 7.899 1.00 80.31 188 SER A O 1
ATOM 1528 N N . LYS A 1 189 ? -11.924 4.587 8.482 1.00 78.75 189 LYS A N 1
ATOM 1529 C CA . LYS A 1 189 ? -11.676 5.782 7.671 1.00 78.75 189 LYS A CA 1
ATOM 1530 C C . LYS A 1 189 ? -10.804 5.391 6.480 1.00 78.75 189 LYS A C 1
ATOM 1532 O O . LYS A 1 189 ? -9.579 5.356 6.567 1.00 78.75 189 LYS A O 1
ATOM 1537 N N . HIS A 1 190 ? -11.479 4.981 5.414 1.00 76.50 190 HIS A N 1
ATOM 1538 C CA . HIS A 1 190 ? -10.904 4.274 4.270 1.00 76.50 190 HIS A CA 1
ATOM 1539 C C . HIS A 1 190 ? -10.808 5.175 3.027 1.00 76.50 190 HIS A C 1
ATOM 1541 O O . HIS A 1 190 ? -10.915 6.395 3.130 1.00 76.50 190 HIS A O 1
ATOM 1547 N N . ALA A 1 191 ? -10.540 4.581 1.860 1.00 84.38 191 ALA A N 1
ATOM 1548 C CA . ALA A 1 191 ? -10.238 5.315 0.640 1.00 84.38 191 ALA A CA 1
ATOM 1549 C C . ALA A 1 191 ? -10.811 4.624 -0.603 1.00 84.38 191 ALA A C 1
ATOM 1551 O O . ALA A 1 191 ? -10.682 3.410 -0.775 1.00 84.38 191 ALA A O 1
ATOM 1552 N N . ILE A 1 192 ? -11.387 5.424 -1.499 1.00 93.56 192 ILE A N 1
ATOM 1553 C CA . ILE A 1 192 ? -12.089 4.952 -2.695 1.00 93.56 192 ILE A CA 1
ATOM 1554 C C . ILE A 1 192 ? -11.197 5.149 -3.919 1.00 93.56 192 ILE A C 1
ATOM 1556 O O . ILE A 1 192 ? -10.574 6.198 -4.078 1.00 93.56 192 ILE A O 1
ATOM 1560 N N . TRP A 1 193 ? -11.211 4.198 -4.851 1.00 94.44 193 TRP A N 1
ATOM 1561 C CA . TRP A 1 193 ? -10.684 4.413 -6.200 1.00 94.44 193 TRP A CA 1
ATOM 1562 C C . TRP A 1 193 ? -11.763 4.287 -7.266 1.00 94.44 193 TRP A C 1
ATOM 1564 O O . TRP A 1 193 ? -12.777 3.605 -7.091 1.00 94.44 193 TRP A O 1
ATOM 1574 N N . ASP A 1 194 ? -11.528 4.933 -8.402 1.00 93.88 194 ASP A N 1
ATOM 1575 C CA . ASP A 1 194 ? -12.360 4.813 -9.587 1.00 93.88 194 ASP A CA 1
ATOM 1576 C C . ASP A 1 194 ? -11.541 4.568 -10.859 1.00 93.88 194 ASP A C 1
ATOM 1578 O O . ASP A 1 194 ? -10.436 5.076 -11.054 1.00 93.88 194 ASP A O 1
ATOM 1582 N N . VAL A 1 195 ? -12.129 3.783 -11.757 1.00 89.12 195 VAL A N 1
ATOM 1583 C CA . VAL A 1 195 ? -11.681 3.619 -13.142 1.00 89.12 195 VAL A CA 1
ATOM 1584 C C . VAL A 1 195 ? -12.734 4.291 -14.015 1.00 89.12 195 VAL A C 1
ATOM 1586 O O . VAL A 1 195 ? -13.541 3.635 -14.681 1.00 89.12 195 VAL A O 1
ATOM 1589 N N . SER A 1 196 ? -12.795 5.624 -13.935 1.00 72.69 196 SER A N 1
ATOM 1590 C CA . SER A 1 196 ? -13.841 6.417 -14.592 1.00 72.69 196 SER A CA 1
ATOM 1591 C C . SER A 1 196 ? -13.685 6.492 -16.106 1.00 72.69 196 SER A C 1
ATOM 1593 O O . SER A 1 196 ? -14.680 6.731 -16.789 1.00 72.69 196 SER A O 1
ATOM 1595 N N . SER A 1 197 ? -12.498 6.222 -16.655 1.00 56.78 197 SER A N 1
ATOM 1596 C CA . SER A 1 197 ? -12.348 6.117 -18.099 1.00 56.78 197 SER A CA 1
ATOM 1597 C C . SER A 1 197 ? -11.025 5.498 -18.563 1.00 56.78 197 SER A C 1
ATOM 1599 O O . SER A 1 197 ? -9.974 6.129 -18.571 1.00 56.78 197 SER A O 1
ATOM 1601 N N . ALA A 1 198 ? -11.090 4.285 -19.107 1.00 53.12 198 ALA A N 1
ATOM 1602 C CA . ALA A 1 198 ? -10.212 3.961 -20.224 1.00 53.12 198 ALA A CA 1
ATOM 1603 C C . ALA A 1 198 ? -10.835 4.617 -21.468 1.00 53.12 198 ALA A C 1
ATOM 1605 O O . ALA A 1 198 ? -11.550 3.957 -22.218 1.00 53.12 198 ALA A O 1
ATOM 1606 N N . VAL A 1 199 ? -10.681 5.940 -21.645 1.00 50.97 199 VAL A N 1
ATOM 1607 C CA . VAL A 1 199 ? -11.065 6.541 -22.932 1.00 50.97 199 VAL A CA 1
ATOM 1608 C C . VAL A 1 199 ? -9.959 6.194 -23.918 1.00 50.97 199 VAL A C 1
ATOM 1610 O O . VAL A 1 199 ? -8.859 6.735 -23.853 1.00 50.97 199 VAL A O 1
ATOM 1613 N N . PHE A 1 200 ? -10.249 5.299 -24.852 1.00 55.16 200 PHE A N 1
ATOM 1614 C CA . PHE A 1 200 ? -9.539 5.282 -26.121 1.00 55.16 200 PHE A CA 1
ATOM 1615 C C . PHE A 1 200 ? -9.950 6.559 -26.875 1.00 55.16 200 PHE A C 1
ATOM 1617 O O . PHE A 1 200 ? -11.035 6.616 -27.447 1.00 55.16 200 PHE A O 1
ATOM 1624 N N . VAL A 1 201 ? -9.159 7.635 -26.762 1.00 55.88 201 VAL A N 1
ATOM 1625 C CA . VAL A 1 201 ? -9.546 8.968 -27.279 1.00 55.88 201 VAL A CA 1
ATOM 1626 C C . VAL A 1 201 ? -9.285 9.106 -28.782 1.00 55.88 201 VAL A C 1
ATOM 1628 O O . VAL A 1 201 ? -9.967 9.887 -29.437 1.00 55.88 201 VAL A O 1
ATOM 1631 N N . GLN A 1 202 ? -8.340 8.355 -29.358 1.00 50.97 202 GLN A N 1
ATOM 1632 C CA . GLN A 1 202 ? -7.974 8.508 -30.768 1.00 50.97 202 GLN A CA 1
ATOM 1633 C C . GLN A 1 202 ? -7.489 7.202 -31.400 1.00 50.97 202 GLN A C 1
ATOM 1635 O O . GLN A 1 202 ? -6.539 6.581 -30.931 1.00 50.97 202 GLN A O 1
ATOM 1640 N N . ASN A 1 203 ? -8.102 6.856 -32.536 1.00 55.19 203 ASN A N 1
ATOM 1641 C CA . ASN A 1 203 ? -7.434 6.082 -33.575 1.00 55.19 203 ASN A CA 1
ATOM 1642 C C . ASN A 1 203 ? -6.379 7.003 -34.199 1.00 55.19 203 ASN A C 1
ATOM 1644 O O . ASN A 1 203 ? -6.740 8.013 -34.807 1.00 55.19 203 ASN A O 1
ATOM 1648 N N . PHE A 1 204 ? -5.094 6.679 -34.066 1.00 56.34 204 PHE A N 1
ATOM 1649 C CA . PHE A 1 204 ? -4.066 7.304 -34.896 1.00 56.34 204 PHE A CA 1
ATOM 1650 C C . PHE A 1 204 ? -4.195 6.720 -36.304 1.00 56.34 204 PHE A C 1
ATOM 1652 O O . PHE A 1 204 ? -3.574 5.713 -36.636 1.00 56.34 204 PHE A O 1
ATOM 1659 N N . GLY A 1 205 ? -5.074 7.324 -37.104 1.00 58.12 205 GLY A N 1
ATOM 1660 C CA . GLY A 1 205 ? -5.113 7.089 -38.539 1.00 58.12 205 GLY A CA 1
ATOM 1661 C C . GLY A 1 205 ? -3.745 7.388 -39.155 1.00 58.12 205 GLY A C 1
ATOM 1662 O O . GLY A 1 205 ? -3.090 8.365 -38.796 1.00 58.12 205 GLY A O 1
ATOM 1663 N N . ASP A 1 206 ? -3.333 6.500 -40.053 1.00 51.81 206 ASP A N 1
ATOM 1664 C CA . ASP A 1 206 ? -2.224 6.597 -41.011 1.00 51.81 206 ASP A CA 1
ATOM 1665 C C . ASP A 1 206 ? -0.777 6.467 -40.502 1.00 51.81 206 ASP A C 1
ATOM 1667 O O . ASP A 1 206 ? 0.055 5.964 -41.252 1.00 51.81 206 ASP A O 1
ATOM 1671 N N . ALA A 1 207 ? -0.450 6.773 -39.240 1.00 52.28 207 ALA A N 1
ATOM 1672 C CA . ALA A 1 207 ? 0.919 6.570 -38.722 1.00 52.28 207 ALA A CA 1
ATOM 1673 C C . ALA A 1 207 ? 1.228 5.119 -38.279 1.00 52.28 207 ALA A C 1
ATOM 1675 O O . ALA A 1 207 ? 2.389 4.759 -38.109 1.00 52.28 207 ALA A O 1
ATOM 1676 N N . VAL A 1 208 ? 0.199 4.281 -38.086 1.00 50.22 208 VAL A N 1
ATOM 1677 C CA . VAL A 1 208 ? 0.322 2.880 -37.610 1.00 50.22 208 VAL A CA 1
ATOM 1678 C C . VAL A 1 208 ? 0.189 1.859 -38.752 1.00 50.22 208 VAL A C 1
ATOM 1680 O O . VAL A 1 208 ? 0.393 0.668 -38.553 1.00 50.22 208 VAL A O 1
ATOM 1683 N N . ASN A 1 209 ? -0.080 2.314 -39.980 1.00 48.81 209 ASN A N 1
ATOM 1684 C CA . ASN A 1 209 ? -0.065 1.462 -41.175 1.00 48.81 209 ASN A CA 1
ATOM 1685 C C . ASN A 1 209 ? 1.330 1.360 -41.812 1.00 48.81 209 ASN A C 1
ATOM 1687 O O . ASN A 1 209 ? 1.446 0.956 -42.968 1.00 48.81 209 ASN A O 1
ATOM 1691 N N . SER A 1 210 ? 2.395 1.706 -41.081 1.00 54.56 210 SER A N 1
ATOM 1692 C CA . SER A 1 210 ? 3.723 1.248 -41.472 1.00 54.56 210 SER A CA 1
ATOM 1693 C C . SER A 1 210 ? 3.757 -0.272 -41.281 1.00 54.56 210 SER A C 1
ATOM 1695 O O . SER A 1 210 ? 3.592 -0.742 -40.148 1.00 54.56 210 SER A O 1
ATOM 1697 N N . PRO A 1 211 ? 3.975 -1.073 -42.343 1.00 59.69 211 PRO A N 1
ATOM 1698 C CA . PRO A 1 211 ? 4.110 -2.524 -42.211 1.00 59.69 211 PRO A CA 1
ATOM 1699 C C . PRO A 1 211 ? 5.303 -2.928 -41.324 1.00 59.69 211 PRO A C 1
ATOM 1701 O O . PRO A 1 211 ? 5.461 -4.109 -41.024 1.00 59.69 211 PRO A O 1
ATOM 1704 N N . ASN A 1 212 ? 6.118 -1.959 -40.885 1.00 62.12 212 ASN A N 1
ATOM 1705 C CA . ASN A 1 212 ? 7.327 -2.152 -40.100 1.00 62.12 212 ASN A CA 1
ATOM 1706 C C . ASN A 1 212 ? 7.208 -1.703 -38.633 1.00 62.12 212 ASN A C 1
ATOM 1708 O O . ASN A 1 212 ? 8.222 -1.685 -37.937 1.00 62.12 212 ASN A O 1
ATOM 1712 N N . SER A 1 213 ? 6.007 -1.410 -38.115 1.00 63.72 213 SER A N 1
ATOM 1713 C CA . SER A 1 213 ? 5.864 -1.184 -36.670 1.00 63.72 213 SER A CA 1
ATOM 1714 C C . SER A 1 213 ? 6.253 -2.454 -35.892 1.00 63.72 213 SER A C 1
ATOM 1716 O O . SER A 1 213 ? 5.654 -3.519 -36.046 1.00 63.72 213 SER A O 1
ATOM 1718 N N . ARG A 1 214 ? 7.321 -2.370 -35.088 1.00 64.94 214 ARG A N 1
ATOM 1719 C CA . ARG A 1 214 ? 7.937 -3.539 -34.419 1.00 64.94 214 ARG A CA 1
ATOM 1720 C C . ARG A 1 214 ? 7.727 -3.586 -32.910 1.00 64.94 214 ARG A C 1
ATOM 1722 O O . ARG A 1 214 ? 8.026 -4.606 -32.295 1.00 64.94 214 ARG A O 1
ATOM 1729 N N . GLY A 1 215 ? 7.221 -2.515 -32.303 1.00 65.69 215 GLY A N 1
ATOM 1730 C CA . GLY A 1 215 ? 7.122 -2.425 -30.850 1.00 65.69 215 GLY A CA 1
ATOM 1731 C C . GLY A 1 215 ? 6.059 -1.447 -30.372 1.00 65.69 215 GLY A C 1
ATOM 1732 O O . GLY A 1 215 ? 5.940 -0.333 -30.881 1.00 65.69 215 GLY A O 1
ATOM 1733 N N . LEU A 1 216 ? 5.316 -1.884 -29.355 1.00 75.88 216 LEU A N 1
ATOM 1734 C CA . LEU A 1 216 ? 4.361 -1.089 -28.592 1.00 75.88 216 LEU A CA 1
ATOM 1735 C C . LEU A 1 216 ? 4.792 -1.105 -27.124 1.00 75.88 216 LEU A C 1
ATOM 1737 O O . LEU A 1 216 ? 4.961 -2.174 -26.537 1.00 75.88 216 LEU A O 1
ATOM 1741 N N . PHE A 1 217 ? 4.924 0.070 -26.518 1.00 79.25 217 PHE A N 1
ATOM 1742 C CA . PHE A 1 217 ? 5.185 0.211 -25.088 1.00 79.25 217 PHE A CA 1
ATOM 1743 C C . PHE A 1 217 ? 4.194 1.192 -24.458 1.00 79.25 217 PHE A C 1
ATOM 1745 O O . PHE A 1 217 ? 4.015 2.312 -24.938 1.00 79.25 217 PHE A O 1
ATOM 1752 N N . LEU A 1 218 ? 3.562 0.777 -23.361 1.00 75.94 218 LEU A N 1
ATOM 1753 C CA . LEU A 1 218 ? 2.719 1.631 -22.528 1.00 75.94 218 LEU A CA 1
ATOM 1754 C C . LEU A 1 218 ? 3.490 1.988 -21.260 1.00 75.94 218 LEU A C 1
ATOM 1756 O O . LEU A 1 218 ? 4.055 1.110 -20.612 1.00 75.94 218 LEU A O 1
ATOM 1760 N N . LYS A 1 219 ? 3.498 3.271 -20.893 1.00 72.25 219 LYS A N 1
ATOM 1761 C CA . LYS A 1 219 ? 4.018 3.700 -19.590 1.00 72.25 219 LYS A CA 1
ATOM 1762 C C . LYS A 1 219 ? 3.140 3.113 -18.480 1.00 72.25 219 LYS A C 1
ATOM 1764 O O . LYS A 1 219 ? 1.924 3.061 -18.640 1.00 72.25 219 LYS A O 1
ATOM 1769 N N . ASP A 1 220 ? 3.736 2.746 -17.346 1.00 63.69 220 ASP A N 1
ATOM 1770 C CA . ASP A 1 220 ? 3.030 2.092 -16.228 1.00 63.69 220 ASP A CA 1
ATOM 1771 C C . ASP A 1 220 ? 1.840 2.902 -15.674 1.00 63.69 220 ASP A C 1
ATOM 1773 O O . ASP A 1 220 ? 0.892 2.335 -15.139 1.00 63.69 220 ASP A O 1
ATOM 1777 N N . ASP A 1 221 ? 1.855 4.230 -15.834 1.00 62.50 221 ASP A N 1
ATOM 1778 C CA . ASP A 1 221 ? 0.754 5.121 -15.442 1.00 62.50 221 ASP A CA 1
ATOM 1779 C C . ASP A 1 221 ? -0.358 5.253 -16.503 1.00 62.50 221 ASP A C 1
ATOM 1781 O O . ASP A 1 221 ? -1.313 6.005 -16.309 1.00 62.50 221 ASP A O 1
ATOM 1785 N N . GLY A 1 222 ? -0.235 4.562 -17.639 1.00 60.47 222 GLY A N 1
ATOM 1786 C CA . GLY A 1 222 ? -1.197 4.568 -18.743 1.00 60.47 222 GLY A CA 1
ATOM 1787 C C . GLY A 1 222 ? -1.310 5.895 -19.498 1.00 60.47 222 GLY A C 1
ATOM 1788 O O . GLY A 1 222 ? -2.142 6.011 -20.394 1.00 60.47 222 GLY A O 1
ATOM 1789 N N . THR A 1 223 ? -0.494 6.904 -19.174 1.00 71.50 223 THR A N 1
ATOM 1790 C CA . THR A 1 223 ? -0.628 8.257 -19.751 1.00 71.50 223 THR A CA 1
ATOM 1791 C C . THR A 1 223 ? 0.076 8.427 -21.091 1.00 71.50 223 THR A C 1
ATOM 1793 O O . THR A 1 223 ? -0.178 9.398 -21.804 1.00 71.50 223 THR A O 1
ATOM 1796 N N . LYS A 1 224 ? 0.995 7.517 -21.430 1.00 66.62 224 LYS A N 1
ATOM 1797 C CA . LYS A 1 224 ? 1.799 7.586 -22.652 1.00 66.62 224 LYS A CA 1
ATOM 1798 C C . LYS A 1 224 ? 1.891 6.226 -23.325 1.00 66.62 224 LYS A C 1
ATOM 1800 O O . LYS A 1 224 ? 2.152 5.218 -22.668 1.00 66.62 224 LYS A O 1
ATOM 1805 N N . MET A 1 225 ? 1.745 6.247 -24.643 1.00 75.56 225 MET A N 1
ATOM 1806 C CA . MET A 1 225 ? 1.984 5.126 -25.540 1.00 75.56 225 MET A CA 1
ATOM 1807 C C . MET A 1 225 ? 3.144 5.490 -26.462 1.00 75.56 225 MET A C 1
ATOM 1809 O O . MET A 1 225 ? 3.186 6.595 -27.002 1.00 75.56 225 MET A O 1
ATOM 1813 N N . TYR A 1 226 ? 4.077 4.563 -26.624 1.00 78.25 226 TYR A N 1
ATOM 1814 C CA . TYR A 1 226 ? 5.234 4.692 -27.493 1.00 78.25 226 TYR A CA 1
ATOM 1815 C C . TYR A 1 226 ? 5.159 3.603 -28.558 1.00 78.25 226 TYR A C 1
ATOM 1817 O O . TYR A 1 226 ? 4.906 2.437 -28.248 1.00 78.25 226 TYR A O 1
ATOM 1825 N N . LEU A 1 227 ? 5.376 4.006 -29.804 1.00 75.75 227 LEU A N 1
ATOM 1826 C CA . LEU A 1 227 ? 5.466 3.127 -30.961 1.00 75.75 227 LEU A CA 1
ATOM 1827 C C . LEU A 1 227 ? 6.889 3.229 -31.508 1.00 75.75 227 LEU A C 1
ATOM 1829 O O . LEU A 1 227 ? 7.419 4.335 -31.624 1.00 75.75 227 LEU A O 1
ATOM 1833 N N . SER A 1 228 ? 7.503 2.091 -31.818 1.00 74.19 228 SER A N 1
ATOM 1834 C CA . SER A 1 228 ? 8.790 2.040 -32.515 1.00 74.19 228 SER A CA 1
ATOM 1835 C C . SER A 1 228 ? 8.582 1.576 -33.956 1.00 74.19 228 SER A C 1
ATOM 1837 O O . SER A 1 228 ? 8.026 0.493 -34.174 1.00 74.19 228 SER A O 1
ATOM 1839 N N . ASP A 1 229 ? 9.067 2.375 -34.902 1.00 70.56 229 ASP A N 1
ATOM 1840 C CA . ASP A 1 229 ? 9.120 2.079 -36.338 1.00 70.56 229 ASP A CA 1
ATOM 1841 C C . ASP A 1 229 ? 10.581 2.174 -36.821 1.00 70.56 229 ASP A C 1
ATOM 1843 O O . ASP A 1 229 ? 11.404 2.795 -36.138 1.00 70.56 229 ASP A O 1
ATOM 1847 N N . THR A 1 230 ? 10.911 1.531 -37.942 1.00 60.44 230 THR A N 1
ATOM 1848 C CA . THR A 1 230 ? 12.257 1.553 -38.564 1.00 60.44 230 THR A CA 1
ATOM 1849 C C . THR A 1 230 ? 12.302 2.436 -39.792 1.00 60.44 230 THR A C 1
ATOM 1851 O O . THR A 1 230 ? 11.418 2.236 -40.655 1.00 60.44 230 THR A O 1
#

pLDDT: mean 84.59, std 15.73, range [43.56, 98.62]

Radius of gyration: 27.22 Å; chains: 1; bounding box: 55×29×108 Å

Secondary structure (DSSP, 8-state):
-HHHHHHHHHHHHHHHHHTT--EEEEEEEETTTTEEEEEEEETTTEEEEEEEEEEE-S-SSTT-EEE--SEEEEEEEEEEEESS-BTT-EEEEEEEETTTTEEE---EEEEEEEEEEEEEEEEEEEEE-TTS-EEEEEEEEEEEEEEEEEE---S-B-SEEEEEEEEEEE-TT-EEEEEEEETTEE-SS-EEEE----------TTTS--TT--EEEE-TTSS-EEEE--

Sequence (230 aa):
MKKIMLLVLIMLIAIPLVSAAGWDNVLDYENNDLKVTLSNTFLLLFKTSEIGTAELKSHPSVDYVKRVGFGNQVVMWYDFEFLRLYENGLGDVKFTDMKTGKTIERDYSFVYWGEKKRDVYGDGDCFYYINGTRECEQIVVGKRPYDDWLPYNSRDIPKGKIRIGLRVNTKVGDRTDGIWTIAGKEISKHAIWDVSSAVFVQNFGDAVNSPNSRGLFLKDDGTKMYLSDT